Protein AF-A0AAU6GS70-F1 (afdb_monomer_lite)

Sequence (214 aa):
MDRLGRNVVDCLNTGYKMRDEKKMLVTYGHDGPWELDDPADENRFTMEAWGAQMELRAIQRRNRDATIKIRAAGRPKGKPWYGFQYVRKVMGGKVDHVELYPHASEVLRDVARRILADPENVTTSSEAARLNRAGEASPADHLAMMYGKSAGGRPWAPQSLRNILISEATLGYLMHQHKPVLGEDGNPVRLSEGLWVPVPGPTTRPQSAGAGPG

Structure (mmCIF, N/CA/C/O backbone):
data_AF-A0AAU6GS70-F1
#
_entry.id   AF-A0AAU6GS70-F1
#
loop_
_atom_site.group_PDB
_atom_site.id
_atom_site.type_symbol
_atom_site.label_atom_id
_atom_site.label_alt_id
_atom_site.label_comp_id
_atom_site.label_asym_id
_atom_site.label_entity_id
_atom_site.label_seq_id
_atom_site.pdbx_PDB_ins_code
_atom_site.Cartn_x
_atom_site.Cartn_y
_atom_site.Cartn_z
_atom_site.occupancy
_atom_site.B_iso_or_equiv
_atom_site.auth_seq_id
_atom_site.auth_comp_id
_atom_site.auth_asym_id
_atom_site.auth_atom_id
_atom_site.pdbx_PDB_model_num
ATOM 1 N N . MET A 1 1 ? 23.423 -2.338 -21.406 1.00 72.62 1 MET A N 1
ATOM 2 C CA . MET A 1 1 ? 23.385 -0.984 -20.816 1.00 72.62 1 MET A CA 1
ATOM 3 C C . MET A 1 1 ? 22.521 -0.876 -19.560 1.00 72.62 1 MET A C 1
ATOM 5 O O . MET A 1 1 ? 23.004 -0.356 -18.566 1.00 72.62 1 MET A O 1
ATOM 9 N N . ASP A 1 2 ? 21.316 -1.449 -19.524 1.00 68.06 2 ASP A N 1
ATOM 10 C CA . ASP A 1 2 ? 20.343 -1.328 -18.408 1.00 68.06 2 ASP A CA 1
ATOM 11 C C . ASP A 1 2 ? 20.821 -1.741 -17.004 1.00 68.06 2 ASP A C 1
ATOM 13 O O . ASP A 1 2 ? 20.174 -1.435 -16.005 1.00 68.06 2 ASP A O 1
ATOM 17 N N . ARG A 1 3 ? 21.936 -2.472 -16.909 1.00 77.62 3 ARG A N 1
ATOM 18 C CA . ARG A 1 3 ? 22.522 -2.933 -15.640 1.00 77.62 3 ARG A CA 1
ATOM 19 C C . ARG A 1 3 ? 23.636 -2.025 -15.111 1.00 77.62 3 ARG A C 1
ATOM 21 O O . ARG A 1 3 ? 24.121 -2.274 -14.013 1.00 77.62 3 ARG A O 1
ATOM 28 N N . LEU A 1 4 ? 24.058 -1.021 -15.884 1.00 79.38 4 LEU A N 1
ATOM 29 C CA . LEU A 1 4 ? 25.217 -0.182 -15.573 1.00 79.38 4 LEU A CA 1
ATOM 30 C C . LEU A 1 4 ? 24.880 0.983 -14.630 1.00 79.38 4 LEU A C 1
ATOM 32 O O . LEU A 1 4 ? 25.711 1.381 -13.822 1.00 79.38 4 LEU A O 1
ATOM 36 N N . GLY A 1 5 ? 23.656 1.507 -14.695 1.00 74.31 5 GLY A N 1
ATOM 37 C CA . GLY A 1 5 ? 23.223 2.656 -13.903 1.00 74.31 5 GLY A CA 1
ATOM 38 C C . GLY A 1 5 ? 21.702 2.788 -13.869 1.00 74.31 5 GLY A C 1
ATOM 39 O O . GLY A 1 5 ? 20.991 2.149 -14.642 1.00 74.31 5 GLY A O 1
ATOM 40 N N . ARG A 1 6 ? 21.177 3.600 -12.941 1.00 74.75 6 ARG A N 1
ATOM 41 C CA . ARG A 1 6 ? 19.720 3.787 -12.766 1.00 74.75 6 ARG A CA 1
ATOM 42 C C . ARG A 1 6 ? 19.143 4.853 -13.700 1.00 74.75 6 ARG A C 1
ATOM 44 O O . ARG A 1 6 ? 17.925 4.959 -13.834 1.00 74.75 6 ARG A O 1
ATOM 51 N N . ASN A 1 7 ? 20.006 5.667 -14.298 1.00 80.50 7 ASN A N 1
ATOM 52 C CA . ASN A 1 7 ? 19.684 6.724 -15.248 1.00 80.50 7 ASN A CA 1
ATOM 53 C C . ASN A 1 7 ? 20.908 6.986 -16.155 1.00 80.50 7 ASN A C 1
ATOM 55 O O . ASN A 1 7 ? 21.990 6.459 -15.899 1.00 80.50 7 ASN A O 1
ATOM 59 N N . VAL A 1 8 ? 20.743 7.802 -17.201 1.00 84.81 8 VAL A N 1
ATOM 60 C CA . VAL A 1 8 ? 21.817 8.139 -18.157 1.00 84.81 8 VAL A CA 1
ATOM 61 C C . VAL A 1 8 ? 23.038 8.732 -17.465 1.00 84.81 8 VAL A C 1
ATOM 63 O O . VAL A 1 8 ? 24.152 8.343 -17.784 1.00 84.81 8 VAL A O 1
ATOM 66 N N . VAL A 1 9 ? 22.838 9.634 -16.504 1.00 84.12 9 VAL A N 1
ATOM 67 C CA . VAL A 1 9 ? 23.935 10.285 -15.776 1.00 84.12 9 VAL A CA 1
ATOM 68 C C . VAL A 1 9 ? 24.739 9.251 -14.986 1.00 84.12 9 VAL A C 1
ATOM 70 O O . VAL A 1 9 ? 25.961 9.261 -15.047 1.00 84.12 9 VAL A O 1
ATOM 73 N N . ASP A 1 10 ? 24.077 8.306 -14.319 1.00 85.81 10 ASP A N 1
ATOM 74 C CA . ASP A 1 10 ? 24.743 7.216 -13.597 1.00 85.81 10 ASP A CA 1
ATOM 75 C C . ASP A 1 10 ? 25.528 6.301 -14.551 1.00 85.81 10 ASP A C 1
ATOM 77 O O . ASP A 1 10 ? 26.651 5.906 -14.234 1.00 85.81 10 ASP A O 1
ATOM 81 N N . CYS A 1 11 ? 24.960 5.972 -15.718 1.00 86.81 11 CYS A N 1
ATOM 82 C CA . CYS A 1 11 ? 25.639 5.171 -16.740 1.00 86.81 11 CYS A CA 1
ATOM 83 C C . CYS A 1 11 ? 26.881 5.890 -17.283 1.00 86.81 11 CYS A C 1
ATOM 85 O O . CYS A 1 11 ? 27.946 5.280 -17.345 1.00 86.81 11 CYS A O 1
ATOM 87 N N . LEU A 1 12 ? 26.763 7.179 -17.618 1.00 88.69 12 LEU A N 1
ATOM 88 C CA . LEU A 1 12 ? 27.869 8.001 -18.116 1.00 88.69 12 LEU A CA 1
ATOM 89 C C . LEU A 1 12 ? 28.963 8.173 -17.064 1.00 88.69 12 LEU A C 1
ATOM 91 O O . LEU A 1 12 ? 30.126 7.900 -17.340 1.00 88.69 12 LEU A O 1
ATOM 95 N N . ASN A 1 13 ? 28.593 8.520 -15.831 1.00 89.69 13 ASN A N 1
ATOM 96 C CA . ASN A 1 13 ? 29.538 8.642 -14.723 1.00 89.69 13 ASN A CA 1
ATOM 97 C C . ASN A 1 13 ? 30.276 7.327 -14.462 1.00 89.69 13 ASN A C 1
ATOM 99 O O . ASN A 1 13 ? 31.468 7.336 -14.171 1.00 89.69 13 ASN A O 1
ATOM 103 N N . THR A 1 14 ? 29.582 6.192 -14.576 1.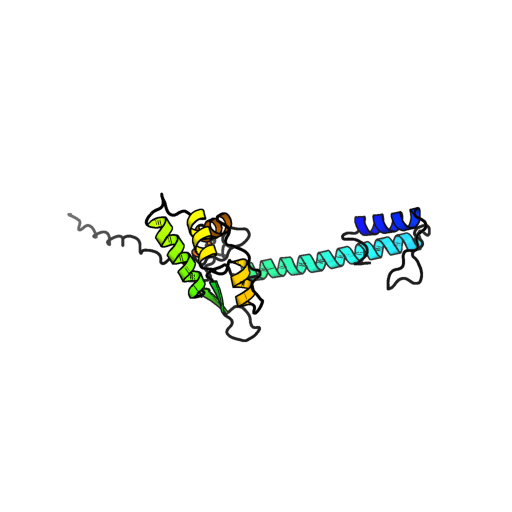00 88.81 14 THR A N 1
ATOM 104 C CA . THR A 1 14 ? 30.212 4.876 -14.441 1.00 88.81 14 THR A CA 1
ATOM 105 C C . THR A 1 14 ? 31.162 4.603 -15.605 1.00 88.81 14 THR A C 1
ATOM 107 O O . THR A 1 14 ? 32.273 4.145 -15.361 1.00 88.81 14 THR A O 1
ATOM 110 N N . GLY A 1 15 ? 30.770 4.923 -16.843 1.00 89.31 15 GLY A N 1
ATOM 111 C CA . GLY A 1 15 ? 31.627 4.805 -18.025 1.00 89.31 15 GLY A CA 1
ATOM 112 C C . GLY A 1 15 ? 32.922 5.605 -17.887 1.00 89.31 15 GLY A C 1
ATOM 113 O O . GLY A 1 15 ? 34.007 5.026 -17.916 1.00 89.31 15 GLY A O 1
ATOM 114 N N . TYR A 1 16 ? 32.815 6.911 -17.632 1.00 91.44 16 TYR A N 1
ATOM 115 C CA . TYR A 1 16 ? 33.982 7.781 -17.463 1.00 91.44 16 TYR A CA 1
ATOM 116 C C . TYR A 1 16 ? 34.850 7.374 -16.275 1.00 91.44 16 TYR A C 1
ATOM 118 O O . TYR A 1 16 ? 36.070 7.362 -16.386 1.00 91.44 16 TYR A O 1
ATOM 126 N N . LYS A 1 17 ? 34.247 6.941 -15.164 1.00 91.50 17 LYS A N 1
ATOM 127 C CA . LYS A 1 17 ? 35.009 6.423 -14.025 1.00 91.50 17 LYS A CA 1
ATOM 128 C C . LYS A 1 17 ? 35.820 5.176 -14.386 1.00 91.50 17 LYS A C 1
ATOM 130 O O . LYS A 1 17 ? 36.960 5.056 -13.949 1.00 91.50 17 LYS A O 1
ATOM 135 N N . MET A 1 18 ? 35.260 4.246 -15.163 1.00 90.25 18 MET A N 1
ATOM 136 C CA . MET A 1 18 ? 35.997 3.052 -15.600 1.00 90.25 18 MET A CA 1
ATOM 137 C C . MET A 1 18 ? 37.154 3.423 -16.529 1.00 90.25 18 MET A C 1
ATOM 139 O O . MET A 1 18 ? 38.251 2.901 -16.341 1.00 90.25 18 MET A O 1
ATOM 143 N N . ARG A 1 19 ? 36.945 4.376 -17.447 1.00 90.06 19 ARG A N 1
ATOM 144 C CA . ARG A 1 19 ? 38.011 4.945 -18.284 1.00 90.06 19 ARG A CA 1
ATOM 145 C C . ARG A 1 19 ? 39.130 5.550 -17.431 1.00 90.06 19 ARG A C 1
ATOM 147 O O . ARG A 1 19 ? 40.286 5.162 -17.576 1.00 90.06 19 ARG A O 1
ATOM 154 N N . ASP A 1 20 ? 38.786 6.444 -16.506 1.00 92.38 20 ASP A N 1
ATOM 155 C CA . ASP A 1 20 ? 39.755 7.166 -15.672 1.00 92.38 20 ASP A CA 1
ATOM 156 C C . ASP A 1 20 ? 40.551 6.213 -14.758 1.00 92.38 20 ASP A C 1
ATOM 158 O O . ASP A 1 20 ? 41.747 6.396 -14.532 1.00 92.38 20 ASP A O 1
ATOM 162 N N . GLU A 1 21 ? 39.910 5.143 -14.275 1.00 94.06 21 GLU A N 1
ATOM 163 C CA . GLU A 1 21 ? 40.546 4.079 -13.488 1.00 94.06 21 GLU A CA 1
ATOM 164 C C . GLU A 1 21 ? 41.289 3.035 -14.346 1.00 94.06 21 GLU A C 1
ATOM 166 O O . GLU A 1 21 ? 41.822 2.067 -13.797 1.00 94.06 21 GLU A O 1
ATOM 171 N N . LYS A 1 22 ? 41.342 3.212 -15.675 1.00 89.00 22 LYS A N 1
ATOM 172 C CA . LYS A 1 22 ? 41.949 2.280 -16.644 1.00 89.00 22 LYS A CA 1
ATOM 173 C C . LYS A 1 22 ? 41.380 0.860 -16.552 1.00 89.00 22 LYS A C 1
ATOM 175 O O . LYS A 1 22 ? 42.096 -0.133 -16.689 1.00 89.00 22 LYS A O 1
ATOM 180 N N . LYS A 1 23 ? 40.079 0.759 -16.286 1.00 89.50 23 LYS A N 1
ATOM 181 C CA . LYS A 1 23 ? 39.328 -0.495 -16.221 1.00 89.50 23 LYS A CA 1
ATOM 182 C C . LYS A 1 23 ? 38.576 -0.723 -17.523 1.00 89.50 23 LYS A C 1
ATOM 184 O O . LYS A 1 23 ? 37.966 0.187 -18.072 1.00 89.50 23 LYS A O 1
ATOM 189 N N . MET A 1 24 ? 38.564 -1.974 -17.974 1.00 88.56 24 MET A N 1
ATOM 190 C CA . MET A 1 24 ? 37.788 -2.375 -19.144 1.00 88.56 24 MET A CA 1
ATOM 191 C C . MET A 1 24 ? 36.303 -2.463 -18.791 1.00 88.56 24 MET A C 1
ATOM 193 O O . MET A 1 24 ? 35.916 -3.203 -17.883 1.00 88.56 24 MET A O 1
ATOM 197 N N . LEU A 1 25 ? 35.470 -1.744 -19.540 1.00 89.00 25 LEU A N 1
ATOM 198 C CA . LEU A 1 25 ? 34.019 -1.864 -19.482 1.00 89.00 25 LEU A CA 1
ATOM 199 C C . LEU A 1 25 ? 33.548 -2.687 -20.679 1.00 89.00 25 LEU A C 1
ATOM 201 O O . LEU A 1 25 ? 33.779 -2.304 -21.816 1.00 89.00 25 LEU A O 1
ATOM 205 N N . VAL A 1 26 ? 32.863 -3.801 -20.434 1.00 88.19 26 VAL A N 1
ATOM 206 C CA . VAL A 1 26 ? 32.302 -4.651 -21.493 1.00 88.19 26 VAL A CA 1
ATOM 207 C C . VAL A 1 26 ? 30.805 -4.782 -21.263 1.00 88.19 26 VAL A C 1
ATOM 209 O O . VAL A 1 26 ? 30.363 -5.074 -20.149 1.00 88.19 26 VAL A O 1
ATOM 212 N N . THR A 1 27 ? 30.008 -4.590 -22.313 1.00 85.50 27 THR A N 1
ATOM 213 C CA . THR A 1 27 ? 28.563 -4.831 -22.260 1.00 85.50 27 THR A CA 1
ATOM 214 C C . THR A 1 27 ? 28.125 -5.771 -23.369 1.00 85.50 27 THR A C 1
ATOM 216 O O . THR A 1 27 ? 28.628 -5.707 -24.483 1.00 85.50 27 THR A O 1
ATOM 219 N N . TYR A 1 28 ? 27.131 -6.610 -23.082 1.00 81.00 28 TYR A N 1
ATOM 220 C CA . TYR A 1 28 ? 26.492 -7.448 -24.096 1.00 81.00 28 TYR A CA 1
ATOM 221 C C . TYR A 1 28 ? 25.913 -6.588 -25.234 1.00 81.00 28 TYR A C 1
ATOM 223 O O . TYR A 1 28 ? 25.158 -5.658 -24.950 1.00 81.00 28 TYR A O 1
ATOM 231 N N . GLY A 1 29 ? 26.249 -6.914 -26.488 1.00 77.31 29 GLY A N 1
ATOM 232 C CA . GLY A 1 29 ? 25.835 -6.167 -27.687 1.00 77.31 29 GLY A CA 1
ATOM 233 C C . GLY A 1 29 ? 26.856 -5.141 -28.199 1.00 77.31 29 GLY A C 1
ATOM 234 O O . GLY A 1 29 ? 26.627 -4.536 -29.245 1.00 77.31 29 GLY A O 1
ATOM 235 N N . HIS A 1 30 ? 27.977 -4.972 -27.494 1.00 85.50 30 HIS A N 1
ATOM 236 C CA . HIS A 1 30 ? 29.137 -4.209 -27.947 1.00 85.50 30 HIS A CA 1
ATOM 237 C C . HIS A 1 30 ? 30.277 -5.169 -28.318 1.00 85.50 30 HIS A C 1
ATOM 239 O O . HIS A 1 30 ? 30.539 -6.116 -27.570 1.00 85.50 30 HIS A O 1
ATOM 245 N N . ASP A 1 31 ? 30.938 -4.944 -29.454 1.00 83.19 31 ASP A N 1
ATOM 246 C CA . ASP A 1 31 ? 32.070 -5.766 -29.882 1.00 83.19 31 ASP A CA 1
ATOM 247 C C . ASP A 1 31 ? 33.337 -5.276 -29.176 1.00 83.19 31 ASP A C 1
ATOM 249 O O . ASP A 1 31 ? 33.908 -4.251 -29.531 1.00 83.19 31 ASP A O 1
ATOM 253 N N . GLY A 1 32 ? 33.765 -6.017 -28.153 1.00 86.38 32 GLY A N 1
ATOM 254 C CA . GLY A 1 32 ? 34.938 -5.667 -27.350 1.00 86.38 32 GLY A CA 1
ATOM 255 C C . GLY A 1 32 ? 34.647 -4.684 -26.204 1.00 86.38 32 GLY A C 1
ATOM 256 O O . GLY A 1 32 ? 33.482 -4.397 -25.897 1.00 86.38 32 GLY A O 1
ATOM 257 N N . PRO A 1 33 ? 35.697 -4.233 -25.492 1.00 88.12 33 PRO A N 1
ATOM 258 C CA . PRO A 1 33 ? 35.564 -3.225 -24.448 1.00 88.12 33 PRO A CA 1
ATOM 259 C C . PRO A 1 33 ? 35.194 -1.864 -25.043 1.00 88.12 33 PRO A C 1
ATOM 261 O O . PRO A 1 33 ? 35.568 -1.557 -26.166 1.00 88.12 33 PRO A O 1
ATOM 264 N N . TRP A 1 34 ? 34.477 -1.059 -24.266 1.00 90.06 34 TRP A N 1
ATOM 265 C CA . TRP A 1 34 ? 34.199 0.333 -24.604 1.00 90.06 34 TRP A CA 1
ATOM 266 C C . TRP A 1 34 ? 35.472 1.184 -24.487 1.00 90.06 34 TRP A C 1
ATOM 268 O O . TRP A 1 34 ? 36.100 1.206 -23.423 1.00 90.06 34 TRP A O 1
ATOM 278 N N . GLU A 1 35 ? 35.808 1.922 -25.541 1.00 89.88 35 GLU A N 1
ATOM 279 C CA . GLU A 1 35 ? 36.913 2.878 -25.635 1.00 89.88 35 GLU A CA 1
ATOM 280 C C . GLU A 1 35 ? 36.378 4.316 -25.641 1.00 89.88 35 GLU A C 1
ATOM 282 O O . GLU A 1 35 ? 36.266 4.969 -26.669 1.00 89.88 35 GLU A O 1
ATOM 287 N N . LEU A 1 36 ? 36.073 4.860 -24.461 1.00 88.94 36 LEU A N 1
ATOM 288 C CA . LEU A 1 36 ? 35.482 6.204 -24.326 1.00 88.94 36 LEU A CA 1
ATOM 289 C C . LEU A 1 36 ? 36.445 7.373 -24.628 1.00 88.94 36 LEU A C 1
ATOM 291 O O . LEU A 1 36 ? 36.081 8.527 -24.409 1.00 88.94 36 LEU A O 1
ATOM 295 N N . ASP A 1 37 ? 37.673 7.084 -25.062 1.00 87.56 37 ASP A N 1
ATOM 296 C CA . ASP A 1 37 ? 38.597 8.068 -25.638 1.00 87.56 37 ASP A CA 1
ATOM 297 C C . ASP A 1 37 ? 38.413 8.193 -27.164 1.00 87.56 37 ASP A C 1
ATOM 299 O O . ASP A 1 37 ? 38.817 9.200 -27.749 1.00 87.56 37 ASP A O 1
ATOM 303 N N . ASP A 1 38 ? 37.787 7.198 -27.806 1.00 90.62 38 ASP A N 1
ATOM 304 C CA . ASP A 1 38 ? 37.340 7.276 -29.192 1.00 90.62 38 ASP A CA 1
ATOM 305 C C . ASP A 1 38 ? 35.976 7.989 -29.259 1.00 90.62 38 ASP A C 1
ATOM 307 O O . ASP A 1 38 ? 34.987 7.505 -28.695 1.00 90.62 38 ASP A O 1
ATOM 311 N N . PRO A 1 39 ? 35.865 9.122 -29.978 1.00 87.94 39 PRO A N 1
ATOM 312 C CA . PRO A 1 39 ? 34.608 9.851 -30.086 1.00 87.94 39 PRO A CA 1
ATOM 313 C C . PRO A 1 39 ? 33.465 9.028 -30.691 1.00 87.94 39 PRO A C 1
ATOM 315 O O . PRO A 1 39 ? 32.300 9.287 -30.385 1.00 87.94 39 PRO A O 1
ATOM 318 N N . ALA A 1 40 ? 33.745 8.067 -31.579 1.00 88.25 40 ALA A N 1
ATOM 319 C CA . ALA A 1 40 ? 32.690 7.224 -32.140 1.00 88.25 40 ALA A CA 1
ATOM 320 C C . ALA A 1 40 ? 32.108 6.291 -31.070 1.00 88.25 40 ALA A C 1
ATOM 322 O O . ALA A 1 40 ? 30.880 6.211 -30.931 1.00 88.25 40 ALA A O 1
ATOM 323 N N . ASP A 1 41 ? 32.968 5.657 -30.278 1.00 89.12 41 ASP A N 1
ATOM 324 C CA . ASP A 1 41 ? 32.534 4.742 -29.232 1.00 89.12 41 ASP A CA 1
ATOM 325 C C . ASP A 1 41 ? 31.898 5.456 -28.025 1.00 89.12 41 ASP A C 1
ATOM 327 O O . ASP A 1 41 ? 30.866 5.024 -27.505 1.00 89.12 41 ASP A O 1
ATOM 331 N N . GLU A 1 42 ? 32.401 6.638 -27.653 1.00 90.25 42 GLU A N 1
ATOM 332 C CA . GLU A 1 42 ? 31.780 7.507 -26.643 1.00 90.25 42 GLU A CA 1
ATOM 333 C C . GLU A 1 42 ? 30.356 7.944 -27.045 1.00 90.25 42 GLU A C 1
ATOM 335 O O . GLU A 1 42 ? 29.410 7.899 -26.241 1.00 90.25 42 GLU A O 1
ATOM 340 N N . ASN A 1 43 ? 30.169 8.335 -28.310 1.00 89.94 43 ASN A N 1
ATOM 341 C CA . ASN A 1 43 ? 28.859 8.719 -28.836 1.00 89.94 43 ASN A CA 1
ATOM 342 C C . ASN A 1 43 ? 27.888 7.535 -28.844 1.00 89.94 43 ASN A C 1
ATOM 344 O O . ASN A 1 43 ? 26.722 7.680 -28.456 1.00 89.94 43 ASN A O 1
ATOM 348 N N . ARG A 1 44 ? 28.363 6.349 -29.243 1.00 89.38 44 ARG A N 1
ATOM 349 C CA . ARG A 1 44 ? 27.567 5.120 -29.220 1.00 89.38 44 ARG A CA 1
ATOM 350 C C . ARG A 1 44 ? 27.158 4.757 -27.793 1.00 89.38 44 ARG A C 1
ATOM 352 O O . ARG A 1 44 ? 25.973 4.521 -27.549 1.00 89.38 44 ARG A O 1
ATOM 359 N N . PHE A 1 45 ? 28.091 4.797 -26.845 1.00 89.69 45 PHE A N 1
ATOM 360 C CA . PHE A 1 45 ? 27.833 4.542 -25.428 1.00 89.69 45 PHE A CA 1
ATOM 361 C C . PHE A 1 45 ? 26.750 5.477 -24.873 1.00 89.69 45 PHE A C 1
ATOM 363 O O . PHE A 1 45 ? 25.787 5.042 -24.232 1.00 89.69 45 PHE A O 1
ATOM 370 N N . THR A 1 46 ? 26.857 6.768 -25.189 1.00 89.06 46 THR A N 1
ATOM 371 C CA . THR A 1 46 ? 25.878 7.787 -24.793 1.00 89.06 46 THR A CA 1
ATOM 372 C C . THR A 1 46 ? 24.498 7.516 -25.393 1.00 89.06 46 THR A C 1
ATOM 374 O O . THR A 1 46 ? 23.486 7.588 -24.687 1.00 89.06 46 THR A O 1
ATOM 377 N N . MET A 1 47 ? 24.438 7.160 -26.679 1.00 88.69 47 MET A N 1
ATOM 378 C CA . MET A 1 47 ? 23.185 6.862 -27.370 1.00 88.69 47 MET A CA 1
ATOM 379 C C . MET A 1 47 ? 22.501 5.614 -26.803 1.00 88.69 47 MET A C 1
ATOM 381 O O . MET A 1 47 ? 21.291 5.638 -26.570 1.00 88.69 47 MET A O 1
ATOM 385 N N . GLU A 1 48 ? 23.250 4.546 -26.523 1.00 88.19 48 GLU A N 1
ATOM 386 C CA . GLU A 1 48 ? 22.692 3.326 -25.935 1.00 88.19 48 GLU A CA 1
ATOM 387 C C . GLU A 1 48 ? 22.203 3.556 -24.494 1.00 88.19 48 GLU A C 1
ATOM 389 O O . GLU A 1 48 ? 21.122 3.089 -24.121 1.00 88.19 48 GLU A O 1
ATOM 394 N N . ALA A 1 49 ? 22.937 4.334 -23.688 1.00 88.06 49 ALA A N 1
ATOM 395 C CA . ALA A 1 49 ? 22.497 4.723 -22.347 1.00 88.06 49 ALA A CA 1
ATOM 396 C C . ALA A 1 49 ? 21.206 5.559 -22.397 1.00 88.06 49 ALA A C 1
ATOM 398 O O . ALA A 1 49 ? 20.287 5.364 -21.592 1.00 88.06 49 ALA A O 1
ATOM 399 N N . TRP A 1 50 ? 21.107 6.479 -23.360 1.00 87.25 50 TRP A N 1
ATOM 400 C CA . TRP A 1 50 ? 19.908 7.284 -23.570 1.00 87.25 50 TRP A CA 1
ATOM 401 C C . TRP A 1 50 ? 18.718 6.451 -24.055 1.00 87.25 50 TRP A C 1
ATOM 403 O O . TRP A 1 50 ? 17.612 6.613 -23.528 1.00 87.25 50 TRP A O 1
ATOM 413 N N . GLY A 1 51 ? 18.947 5.521 -24.985 1.00 86.75 51 GLY A N 1
ATOM 414 C CA . GLY A 1 51 ? 17.947 4.575 -25.480 1.00 86.75 51 GLY A CA 1
ATOM 415 C C . GLY A 1 51 ? 17.324 3.749 -24.354 1.00 86.75 51 GLY A C 1
ATOM 416 O O . GLY A 1 51 ? 16.102 3.759 -24.192 1.00 86.75 51 GLY A O 1
ATOM 417 N N . ALA A 1 52 ? 18.158 3.150 -23.502 1.00 84.06 52 ALA A N 1
ATOM 418 C CA . ALA A 1 52 ? 17.729 2.411 -22.312 1.00 84.06 52 ALA A CA 1
ATOM 419 C C . ALA A 1 52 ? 16.826 3.246 -21.382 1.00 84.06 52 ALA A C 1
ATOM 421 O O . ALA A 1 52 ? 15.763 2.808 -20.930 1.00 84.06 52 ALA A O 1
ATOM 422 N N . GLN A 1 53 ? 17.205 4.502 -21.117 1.00 85.50 53 GLN A N 1
ATOM 423 C CA . GLN A 1 53 ? 16.398 5.398 -20.286 1.00 85.50 53 GLN A CA 1
ATOM 424 C C . GLN A 1 53 ? 15.069 5.774 -20.951 1.00 85.50 53 GLN A C 1
ATOM 426 O O . GLN A 1 53 ? 14.046 5.893 -20.268 1.00 85.50 53 GLN A O 1
ATOM 431 N N . MET A 1 54 ? 15.069 6.001 -22.264 1.00 88.00 54 MET A N 1
ATOM 432 C CA . MET A 1 54 ? 13.855 6.306 -23.017 1.00 88.00 54 MET A CA 1
ATOM 433 C C . MET A 1 54 ? 12.879 5.129 -23.001 1.00 88.00 54 MET A C 1
ATOM 435 O O . MET A 1 54 ? 11.683 5.340 -22.779 1.00 88.00 54 MET A O 1
ATOM 439 N N . GLU A 1 55 ? 13.376 3.901 -23.134 1.00 84.81 55 GLU A N 1
ATOM 440 C CA . GLU A 1 55 ? 12.568 2.690 -23.020 1.00 84.81 55 GLU A CA 1
ATOM 441 C C . GLU A 1 55 ? 11.963 2.539 -21.619 1.00 84.81 55 GLU A C 1
ATOM 443 O O . GLU A 1 55 ? 10.742 2.395 -21.479 1.00 84.81 55 GLU A O 1
ATOM 448 N N . LEU A 1 56 ? 12.774 2.684 -20.565 1.00 83.31 56 LEU A N 1
ATOM 449 C CA . LEU A 1 56 ? 12.288 2.645 -19.184 1.00 83.31 56 LEU A CA 1
ATOM 450 C C . LEU A 1 56 ? 11.191 3.693 -18.943 1.00 83.31 56 LEU A C 1
ATOM 452 O O . LEU A 1 56 ? 10.145 3.388 -18.363 1.00 83.31 56 LEU A O 1
ATOM 456 N N . ARG A 1 57 ? 11.392 4.926 -19.425 1.00 83.88 57 ARG A N 1
ATOM 457 C CA . ARG A 1 57 ? 10.393 6.004 -19.337 1.00 83.88 57 ARG A CA 1
ATOM 458 C C . ARG A 1 57 ? 9.119 5.665 -20.106 1.00 83.88 57 ARG A C 1
ATOM 460 O O . ARG A 1 57 ? 8.027 5.965 -19.620 1.00 83.88 57 ARG A O 1
ATOM 467 N N . ALA A 1 58 ? 9.225 5.039 -21.276 1.00 84.69 58 ALA A N 1
ATOM 468 C CA . ALA A 1 58 ? 8.071 4.605 -22.055 1.00 84.69 58 ALA A CA 1
ATOM 469 C C . ALA A 1 58 ? 7.266 3.521 -21.316 1.00 84.69 58 ALA A C 1
ATOM 471 O O . ALA A 1 58 ? 6.039 3.617 -21.238 1.00 84.69 58 ALA A O 1
ATOM 472 N N . ILE A 1 59 ? 7.934 2.540 -20.701 1.00 80.25 59 ILE A N 1
ATOM 473 C CA . ILE A 1 59 ? 7.293 1.504 -19.876 1.00 80.25 59 ILE A CA 1
ATOM 474 C C . ILE A 1 59 ? 6.613 2.127 -18.652 1.00 80.25 59 ILE A C 1
ATOM 476 O O . ILE A 1 59 ? 5.443 1.849 -18.377 1.00 80.25 59 ILE A O 1
ATOM 480 N N . GLN A 1 60 ? 7.309 3.010 -17.932 1.00 83.50 60 GLN A N 1
ATOM 481 C CA . GLN A 1 60 ? 6.748 3.722 -16.781 1.00 83.50 60 GLN A CA 1
ATOM 482 C C . GLN A 1 60 ? 5.514 4.540 -17.171 1.00 83.50 60 GLN A C 1
ATOM 484 O O . GLN A 1 60 ? 4.500 4.490 -16.470 1.00 83.50 60 GLN A O 1
ATOM 489 N N . ARG A 1 61 ? 5.566 5.239 -18.312 1.00 86.19 61 ARG A N 1
ATOM 490 C CA . ARG A 1 61 ? 4.428 5.986 -18.858 1.00 86.19 61 ARG A CA 1
ATOM 491 C C . ARG A 1 61 ? 3.254 5.057 -19.152 1.00 86.19 61 ARG A C 1
ATOM 493 O O . ARG A 1 61 ? 2.178 5.280 -18.612 1.00 86.19 61 ARG A O 1
ATOM 500 N N . ARG A 1 62 ? 3.468 3.959 -19.885 1.00 78.62 62 ARG A N 1
ATOM 501 C CA . ARG A 1 62 ? 2.419 2.959 -20.171 1.00 78.62 62 ARG A CA 1
ATOM 502 C C . ARG A 1 62 ? 1.783 2.406 -18.893 1.00 78.62 62 ARG A C 1
ATOM 504 O O . ARG A 1 62 ? 0.561 2.317 -18.800 1.00 78.62 62 ARG A O 1
ATOM 511 N N . ASN A 1 63 ? 2.589 2.084 -17.882 1.00 80.75 63 ASN A N 1
ATOM 512 C CA . ASN A 1 63 ? 2.098 1.595 -16.592 1.00 80.75 63 ASN A CA 1
ATOM 513 C C . ASN A 1 63 ? 1.272 2.648 -15.844 1.00 80.75 63 ASN A C 1
ATOM 515 O O . ASN A 1 63 ? 0.241 2.322 -15.237 1.00 80.75 63 ASN A O 1
ATOM 519 N N . ARG A 1 64 ? 1.705 3.912 -15.885 1.00 81.62 64 ARG A N 1
ATOM 520 C CA . ARG A 1 64 ? 0.974 5.044 -15.311 1.00 81.62 64 ARG A CA 1
ATOM 521 C C . ARG A 1 64 ? -0.352 5.254 -16.035 1.00 81.62 64 ARG A C 1
ATOM 523 O O . ARG A 1 64 ? -1.384 5.286 -15.374 1.00 81.62 64 ARG A O 1
ATOM 530 N N . ASP A 1 65 ? -0.346 5.279 -17.360 1.00 82.44 65 ASP A N 1
ATOM 531 C CA . ASP A 1 65 ? -1.541 5.480 -18.182 1.00 82.44 65 ASP A CA 1
ATOM 532 C C . ASP A 1 65 ? -2.549 4.344 -17.985 1.00 82.44 65 ASP A C 1
ATOM 534 O O . ASP A 1 65 ? -3.739 4.587 -17.794 1.00 82.44 65 ASP A O 1
ATOM 538 N N . ALA A 1 66 ? -2.081 3.095 -17.920 1.00 79.94 66 ALA A N 1
ATOM 539 C CA . ALA A 1 66 ? -2.928 1.955 -17.579 1.00 79.94 66 ALA A CA 1
ATOM 540 C C . ALA A 1 66 ? -3.532 2.086 -16.169 1.00 79.94 66 ALA A C 1
ATOM 542 O O . ALA A 1 66 ? -4.686 1.727 -15.949 1.00 79.94 66 ALA A O 1
ATOM 543 N N . THR A 1 67 ? -2.775 2.616 -15.201 1.00 78.00 67 THR A N 1
ATOM 544 C CA . THR A 1 67 ? -3.287 2.911 -13.849 1.00 78.00 67 THR A CA 1
ATOM 545 C C . THR A 1 67 ? -4.381 3.970 -13.876 1.00 78.00 67 THR A C 1
ATOM 547 O O . THR A 1 67 ? -5.403 3.793 -13.219 1.00 78.00 67 THR A O 1
ATOM 550 N N . ILE A 1 68 ? -4.171 5.046 -14.636 1.00 79.88 68 ILE A N 1
ATOM 551 C CA . ILE A 1 68 ? -5.134 6.138 -14.787 1.00 79.88 68 ILE A CA 1
ATOM 552 C C . ILE A 1 68 ? -6.418 5.610 -15.432 1.00 79.88 68 ILE A C 1
ATOM 554 O O . ILE A 1 68 ? -7.494 5.831 -14.888 1.00 79.88 68 ILE A O 1
ATOM 558 N N . LYS A 1 69 ? -6.314 4.824 -16.512 1.00 82.00 69 LYS A N 1
ATOM 559 C CA . LYS A 1 69 ? -7.475 4.224 -17.189 1.00 82.00 69 LYS A CA 1
ATOM 560 C C . LYS A 1 69 ? -8.280 3.288 -16.285 1.00 82.00 69 LYS A C 1
ATOM 562 O O . LYS A 1 69 ? -9.501 3.372 -16.258 1.00 82.00 69 LYS A O 1
ATOM 567 N N . ILE A 1 70 ? -7.615 2.408 -15.529 1.00 79.31 70 ILE A N 1
ATOM 568 C CA . ILE A 1 70 ? -8.296 1.499 -14.586 1.00 79.31 70 ILE A CA 1
ATOM 569 C C . ILE A 1 70 ? -9.047 2.297 -13.513 1.00 79.31 70 ILE A C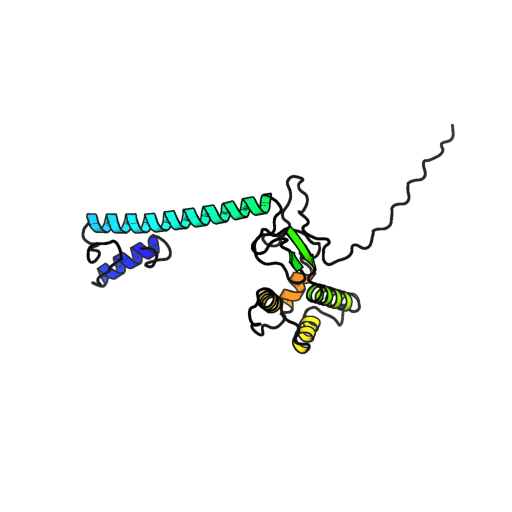 1
ATOM 571 O O . ILE A 1 70 ? -10.177 1.956 -13.177 1.00 79.31 70 ILE A O 1
ATOM 575 N N . ARG A 1 71 ? -8.437 3.378 -13.019 1.00 80.19 71 ARG A N 1
ATOM 576 C CA . ARG A 1 71 ? -9.045 4.255 -12.017 1.00 80.19 71 ARG A CA 1
ATOM 577 C C . ARG A 1 71 ? -10.237 5.035 -12.564 1.00 80.19 71 ARG A C 1
ATOM 579 O O . ARG A 1 71 ? -11.254 5.083 -11.889 1.00 80.19 71 ARG A O 1
ATOM 586 N N . ALA A 1 72 ? -10.116 5.610 -13.760 1.00 74.12 72 ALA A N 1
ATOM 587 C CA . ALA A 1 72 ? -11.215 6.308 -14.428 1.00 74.12 72 ALA A CA 1
ATOM 588 C C . ALA A 1 72 ? -12.411 5.372 -14.664 1.00 74.12 72 ALA A C 1
ATOM 590 O O . ALA A 1 72 ? -13.552 5.773 -14.509 1.00 74.12 72 ALA A O 1
ATOM 591 N N . ALA A 1 73 ? -12.150 4.088 -14.926 1.00 77.50 73 ALA A N 1
ATOM 592 C CA . ALA A 1 73 ? -13.186 3.063 -15.015 1.00 77.50 73 ALA A CA 1
ATOM 593 C C . ALA A 1 73 ? -13.773 2.630 -13.651 1.00 77.50 73 ALA A C 1
ATOM 595 O O . ALA A 1 73 ? -14.486 1.629 -13.601 1.00 77.50 73 ALA A O 1
ATOM 596 N N . GLY A 1 74 ? -13.420 3.295 -12.543 1.00 72.94 74 GLY A N 1
ATOM 597 C CA . GLY A 1 74 ? -13.899 2.973 -11.196 1.00 72.94 74 GLY A CA 1
ATOM 598 C C . GLY A 1 74 ? -13.418 1.622 -10.663 1.00 72.94 74 GLY A C 1
ATOM 599 O O . GLY A 1 74 ? -14.004 1.077 -9.732 1.00 72.94 74 GLY A O 1
ATOM 600 N N . ARG A 1 75 ? -12.366 1.039 -11.250 1.00 78.75 75 ARG A N 1
ATOM 601 C CA . ARG A 1 75 ? -11.914 -0.315 -10.907 1.00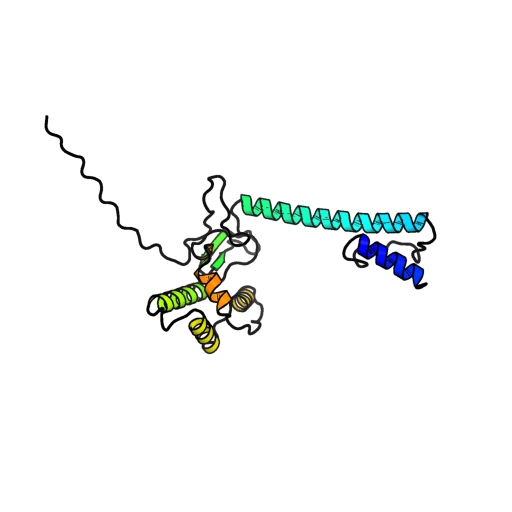 78.75 75 ARG A CA 1
ATOM 602 C C . ARG A 1 75 ? -10.778 -0.294 -9.883 1.00 78.75 75 ARG A C 1
ATOM 604 O O . ARG A 1 75 ? -9.848 0.510 -10.010 1.00 78.75 75 ARG A O 1
ATOM 611 N N . PRO A 1 76 ? -10.778 -1.223 -8.911 1.00 78.88 76 PRO A N 1
ATOM 612 C CA . PRO A 1 76 ? -9.675 -1.345 -7.972 1.00 78.88 76 PRO A CA 1
ATOM 613 C C . PRO A 1 76 ? -8.400 -1.826 -8.679 1.00 78.88 76 PRO A C 1
ATOM 615 O O . PRO A 1 76 ? -8.418 -2.747 -9.499 1.00 78.88 76 PRO A O 1
ATOM 618 N N . LYS A 1 77 ? -7.263 -1.213 -8.328 1.00 79.50 77 LYS A N 1
ATOM 619 C CA . LYS A 1 77 ? -5.921 -1.641 -8.748 1.00 79.50 77 LYS A CA 1
ATOM 620 C C . LYS A 1 77 ? -5.034 -1.827 -7.524 1.00 79.50 77 LYS A C 1
ATOM 622 O O . LYS A 1 77 ? -4.934 -0.930 -6.696 1.00 79.50 77 LYS A O 1
ATOM 627 N N . GLY A 1 78 ? -4.327 -2.952 -7.455 1.00 79.88 78 GLY A N 1
ATOM 628 C CA . GLY A 1 78 ? -3.377 -3.240 -6.381 1.00 79.88 78 GLY A CA 1
ATOM 629 C C . GLY A 1 78 ? -3.893 -4.316 -5.437 1.00 79.88 78 GLY A C 1
ATOM 630 O O . GLY A 1 78 ? -4.525 -5.267 -5.883 1.00 79.88 78 GLY A O 1
ATOM 631 N N . LYS A 1 79 ? -3.580 -4.189 -4.149 1.00 83.81 79 LYS A N 1
ATOM 632 C CA . LYS A 1 79 ? -3.983 -5.145 -3.113 1.00 83.81 79 LYS A CA 1
ATOM 633 C C . LYS A 1 79 ? -5.218 -4.622 -2.364 1.00 83.81 79 LYS A C 1
ATOM 635 O O . LYS A 1 79 ? -5.340 -3.402 -2.253 1.00 83.81 79 LYS A O 1
ATOM 640 N N . PRO A 1 80 ? -6.119 -5.498 -1.887 1.00 86.12 80 PRO A N 1
ATOM 64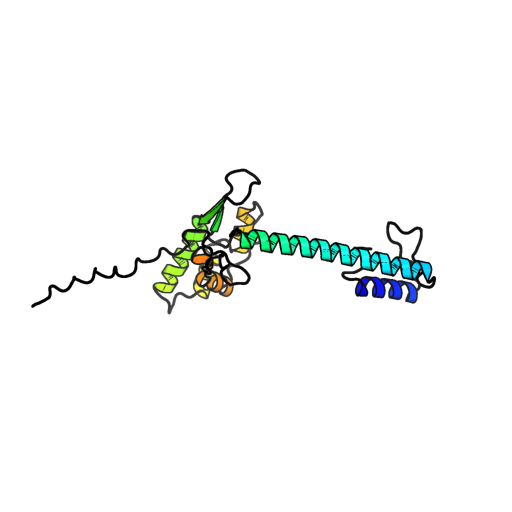1 C CA . PRO A 1 80 ? -7.239 -5.075 -1.056 1.00 86.12 80 PRO A CA 1
ATOM 642 C C . PRO A 1 80 ? -6.748 -4.514 0.284 1.00 86.12 80 PRO A C 1
ATOM 644 O O . PRO A 1 80 ? -5.660 -4.857 0.757 1.00 86.12 80 PRO A O 1
ATOM 647 N N . TRP A 1 81 ? -7.559 -3.643 0.880 1.00 86.19 81 TRP A N 1
ATOM 648 C CA . TRP A 1 81 ? -7.357 -3.153 2.242 1.00 86.19 81 TRP A CA 1
ATOM 649 C C . TRP A 1 81 ? -7.704 -4.243 3.262 1.00 86.19 81 TRP A C 1
ATOM 651 O O . TRP A 1 81 ? -8.466 -5.159 2.962 1.00 86.19 81 TRP A O 1
ATOM 661 N N . TYR A 1 82 ? -7.162 -4.138 4.477 1.00 89.12 82 TYR A N 1
ATOM 662 C CA . TYR A 1 82 ? -7.522 -5.060 5.555 1.00 89.12 82 TYR A CA 1
ATOM 663 C C . TYR A 1 82 ? -9.028 -4.997 5.844 1.00 89.12 82 TYR A C 1
ATOM 665 O O . TYR A 1 82 ? -9.596 -3.907 5.882 1.00 89.12 82 TYR A O 1
ATOM 673 N N . GLY A 1 83 ? -9.658 -6.158 6.028 1.00 88.25 83 GLY A N 1
ATOM 674 C CA . GLY A 1 83 ? -11.113 -6.276 6.162 1.00 88.25 83 GLY A CA 1
ATOM 675 C C . GLY A 1 83 ? -11.871 -6.407 4.836 1.00 88.25 83 GLY A C 1
ATOM 676 O O . GLY A 1 83 ? -13.079 -6.619 4.868 1.00 88.25 83 GLY A O 1
ATOM 677 N N . PHE A 1 84 ? -11.192 -6.340 3.685 1.00 90.38 84 PHE A N 1
ATOM 678 C CA . PHE A 1 84 ? -11.794 -6.493 2.357 1.00 90.38 84 PHE A CA 1
ATOM 679 C C . PHE A 1 84 ? -11.082 -7.563 1.524 1.00 90.38 84 PHE A C 1
ATOM 681 O O . PHE A 1 84 ? -9.895 -7.836 1.708 1.00 90.38 84 PHE A O 1
ATOM 688 N N . GLN A 1 85 ? -11.794 -8.115 0.544 1.00 90.06 85 GLN A N 1
ATOM 689 C CA . GLN A 1 85 ? -11.266 -9.060 -0.434 1.00 90.06 85 GLN A CA 1
ATOM 690 C C . GLN A 1 85 ? -11.738 -8.739 -1.853 1.00 90.06 85 GLN A C 1
ATOM 692 O O . GLN A 1 85 ? -12.788 -8.135 -2.067 1.00 90.06 85 GLN A O 1
ATOM 697 N N . TYR A 1 86 ? -10.940 -9.143 -2.841 1.00 89.69 86 TYR A N 1
ATOM 698 C CA . TYR A 1 86 ? -11.298 -9.014 -4.252 1.00 89.69 86 TYR A CA 1
ATOM 699 C C . TYR A 1 86 ? -11.862 -10.326 -4.769 1.00 89.69 86 TYR A C 1
ATOM 701 O O . TYR A 1 86 ? -11.142 -11.325 -4.835 1.00 89.69 86 TYR A O 1
ATOM 709 N N . VAL A 1 87 ? -13.118 -10.292 -5.201 1.00 87.88 87 VAL A N 1
ATOM 710 C CA . VAL A 1 87 ? -13.797 -11.449 -5.773 1.00 87.88 87 VAL A CA 1
ATOM 711 C C . VAL A 1 87 ? -13.597 -11.456 -7.282 1.00 87.88 87 VAL A C 1
ATOM 713 O O . VAL A 1 87 ? -13.708 -10.433 -7.964 1.00 87.88 87 VAL A O 1
ATOM 716 N N . ARG A 1 88 ? -13.264 -12.628 -7.822 1.00 88.38 88 ARG A N 1
ATOM 717 C CA . ARG A 1 88 ? -13.142 -12.875 -9.261 1.00 88.38 88 ARG A CA 1
ATOM 718 C C . ARG A 1 88 ? -14.061 -14.035 -9.614 1.00 88.38 88 ARG A C 1
ATOM 720 O O . ARG A 1 88 ? -13.908 -15.113 -9.055 1.00 88.38 88 ARG A O 1
ATOM 727 N N . LYS A 1 89 ? -14.971 -13.835 -10.570 1.00 86.44 89 LYS A N 1
ATOM 728 C CA . LYS A 1 89 ? -15.872 -14.901 -11.052 1.00 86.44 89 LYS A CA 1
ATOM 729 C C . LYS A 1 89 ? -15.151 -16.000 -11.832 1.00 86.44 89 LYS A C 1
ATOM 731 O O . LYS A 1 89 ? -15.646 -17.113 -11.931 1.00 86.44 89 LYS A O 1
ATOM 736 N N . VAL A 1 90 ? -13.990 -15.679 -12.401 1.00 85.62 90 VAL A N 1
ATOM 737 C CA . VAL A 1 90 ? -13.165 -16.606 -13.179 1.00 85.62 90 VAL A CA 1
ATOM 738 C C . VAL A 1 90 ? -11.738 -16.546 -12.654 1.00 85.62 90 VAL A C 1
ATOM 740 O O . VAL A 1 90 ? -11.221 -15.461 -12.367 1.00 85.62 90 VAL A O 1
ATOM 743 N N . MET A 1 91 ? -11.087 -17.704 -12.549 1.00 77.44 91 MET A N 1
ATOM 744 C CA . MET A 1 91 ? -9.681 -17.795 -12.152 1.00 77.44 91 MET A CA 1
ATOM 745 C C . MET A 1 91 ? -8.802 -16.958 -13.089 1.00 77.44 91 MET A C 1
ATOM 747 O O . MET A 1 91 ? -8.905 -17.050 -14.308 1.00 77.44 91 MET A O 1
ATOM 751 N N . GLY A 1 92 ? -7.971 -16.086 -12.512 1.00 76.12 92 GLY A N 1
ATOM 752 C CA . GLY A 1 92 ? -7.131 -15.144 -13.269 1.00 76.12 92 GLY A CA 1
ATOM 753 C C . GLY A 1 92 ? -7.884 -13.982 -13.937 1.00 76.12 92 GLY A C 1
ATOM 754 O O . GLY A 1 92 ? -7.256 -13.128 -14.560 1.00 76.12 92 GLY A O 1
ATOM 755 N N . GLY A 1 93 ? -9.210 -13.914 -13.790 1.00 79.19 93 GLY A N 1
ATOM 756 C CA . GLY A 1 93 ? -10.045 -12.865 -14.359 1.00 79.19 93 GLY A CA 1
ATOM 757 C C . GLY A 1 93 ? -9.876 -11.494 -13.697 1.00 79.19 93 GLY A C 1
ATOM 758 O O . GLY A 1 93 ? -9.157 -11.301 -12.708 1.00 79.19 93 GLY A O 1
ATOM 759 N N . LYS A 1 94 ? -10.586 -10.508 -14.250 1.00 82.25 94 LYS A N 1
ATOM 760 C CA . LYS A 1 94 ? -10.697 -9.174 -13.644 1.00 82.25 94 LYS A CA 1
ATOM 761 C C . LYS A 1 94 ? -11.412 -9.278 -12.293 1.00 82.25 94 LYS A C 1
ATOM 763 O O . LYS A 1 94 ? -12.208 -10.191 -12.081 1.00 82.25 94 LYS A O 1
ATOM 768 N N . VAL A 1 95 ? -11.114 -8.339 -11.393 1.00 84.50 95 VAL A N 1
ATOM 769 C CA . VAL A 1 95 ? -11.898 -8.170 -10.161 1.00 84.50 95 VAL A CA 1
ATOM 770 C C . VAL A 1 95 ? -13.327 -7.845 -10.578 1.00 84.50 95 VAL A C 1
ATOM 772 O O . VAL A 1 95 ? -13.533 -6.899 -11.338 1.00 84.50 95 VAL A O 1
ATOM 775 N N . ASP A 1 96 ? -14.266 -8.676 -10.140 1.00 85.25 96 ASP A N 1
ATOM 776 C CA . ASP A 1 96 ? -15.689 -8.518 -10.422 1.00 85.25 96 ASP A CA 1
ATOM 777 C C . ASP A 1 96 ? -16.287 -7.487 -9.464 1.00 85.25 96 ASP A C 1
ATOM 779 O O . ASP A 1 96 ? -16.845 -6.487 -9.903 1.00 85.25 96 ASP A O 1
ATOM 783 N N . HIS A 1 97 ? -16.068 -7.683 -8.164 1.00 86.25 97 HIS A N 1
ATOM 784 C CA . HIS A 1 97 ? -16.467 -6.755 -7.112 1.00 86.25 97 HIS A CA 1
ATOM 785 C C . HIS A 1 97 ? -15.571 -6.918 -5.871 1.00 86.25 97 HIS A C 1
ATOM 787 O O . HIS A 1 97 ? -14.695 -7.793 -5.811 1.00 86.25 97 HIS A O 1
ATOM 793 N N . VAL A 1 98 ? -15.750 -6.020 -4.903 1.00 88.94 98 VAL A N 1
ATOM 794 C CA . VAL A 1 98 ? -15.045 -6.031 -3.618 1.00 88.94 98 VAL A CA 1
ATOM 795 C C . VAL A 1 98 ? -16.042 -6.386 -2.526 1.00 88.94 98 VAL A C 1
ATOM 797 O O . VAL A 1 98 ? -17.098 -5.769 -2.436 1.00 88.94 98 VAL A O 1
ATOM 800 N N . GLU A 1 99 ? -15.684 -7.340 -1.676 1.00 90.38 99 GLU A N 1
ATOM 801 C CA . GLU A 1 99 ? -16.495 -7.750 -0.527 1.00 90.38 99 GLU A CA 1
ATOM 802 C C . GLU A 1 99 ? -15.728 -7.551 0.774 1.00 90.38 99 GLU A C 1
ATOM 804 O O . GLU A 1 99 ? -14.508 -7.349 0.781 1.00 90.38 99 GLU A O 1
ATOM 809 N N . LEU A 1 100 ? -16.447 -7.634 1.889 1.00 90.12 100 LEU A N 1
ATOM 810 C CA . LEU A 1 100 ? -15.838 -7.761 3.201 1.00 90.12 100 LEU A CA 1
ATOM 811 C C . LEU A 1 100 ? -15.213 -9.146 3.351 1.00 90.12 100 LEU A C 1
ATOM 813 O O . LEU A 1 100 ? -15.811 -10.158 2.996 1.00 90.12 100 LEU A O 1
ATOM 817 N N . TYR A 1 101 ? -14.007 -9.190 3.906 1.00 91.31 101 TYR A N 1
ATOM 818 C CA . TYR A 1 101 ? -13.423 -10.452 4.338 1.00 91.31 101 TYR A CA 1
ATOM 819 C C . TYR A 1 101 ? -14.011 -10.802 5.714 1.00 91.31 101 TYR A C 1
ATOM 821 O O . TYR A 1 101 ? -13.800 -10.009 6.638 1.00 91.31 101 TYR A O 1
ATOM 829 N N . PRO A 1 102 ? -14.696 -11.951 5.895 1.00 90.25 102 PRO A N 1
ATOM 830 C CA . PRO A 1 102 ? -15.501 -12.223 7.090 1.00 90.25 102 PRO A CA 1
ATOM 831 C C . PRO A 1 102 ? -14.772 -11.949 8.416 1.00 90.25 102 PRO A C 1
ATOM 833 O O . PRO A 1 102 ? -15.092 -10.977 9.097 1.00 90.25 102 PRO A O 1
ATOM 836 N N . HIS A 1 103 ? -13.703 -12.694 8.715 1.00 92.88 103 HIS A N 1
ATOM 837 C CA . HIS A 1 103 ? -12.960 -12.573 9.982 1.00 92.88 103 HIS A CA 1
ATOM 838 C C . HIS A 1 103 ? -12.311 -11.193 10.176 1.00 92.88 103 HIS A C 1
ATOM 840 O O . HIS A 1 103 ? -12.550 -10.508 11.164 1.00 92.88 103 HIS A O 1
ATOM 846 N N . ALA A 1 104 ? -11.521 -10.731 9.204 1.00 93.12 104 ALA A N 1
ATOM 847 C CA . ALA A 1 104 ? -10.822 -9.447 9.289 1.00 93.12 104 ALA A CA 1
ATOM 848 C C . ALA A 1 104 ? -11.781 -8.247 9.430 1.00 93.12 104 ALA A C 1
ATOM 850 O O . ALA A 1 104 ? -11.453 -7.275 10.112 1.00 93.12 104 ALA A O 1
ATOM 851 N N . SER A 1 105 ? -12.967 -8.305 8.812 1.00 93.12 105 SER A N 1
ATOM 852 C CA . SER A 1 105 ? -13.996 -7.272 8.969 1.00 93.12 105 SER A CA 1
ATOM 853 C C . SER A 1 105 ? -14.592 -7.270 10.381 1.00 93.12 105 SER A C 1
ATOM 855 O O . SER A 1 105 ? -14.790 -6.206 10.970 1.00 93.12 105 SER A O 1
ATOM 857 N N . GLU A 1 106 ? -14.807 -8.444 10.975 1.00 94.06 106 GLU A N 1
ATOM 858 C CA . GLU A 1 106 ? -15.289 -8.579 12.350 1.00 94.06 106 GLU A CA 1
ATOM 859 C C . GLU A 1 106 ? -14.267 -8.078 13.366 1.00 94.06 106 GLU A C 1
ATOM 861 O O . GLU A 1 106 ? -14.643 -7.351 14.282 1.00 94.06 106 GLU A O 1
ATOM 866 N N . VAL A 1 107 ? -12.977 -8.362 13.157 1.00 95.75 107 VAL A N 1
ATOM 867 C CA . VAL A 1 107 ? -11.890 -7.833 13.996 1.00 95.75 107 VAL A CA 1
ATOM 868 C C . VAL A 1 107 ? -11.931 -6.306 14.042 1.00 95.75 107 VAL A C 1
ATOM 870 O O . VAL A 1 107 ? -11.885 -5.717 15.122 1.00 95.75 107 VAL A O 1
ATOM 873 N N . LEU A 1 108 ? -12.065 -5.638 12.891 1.00 94.94 108 LEU A N 1
ATOM 874 C CA . LEU A 1 108 ? -12.146 -4.175 12.858 1.00 94.94 108 LEU A CA 1
ATOM 875 C C . LEU A 1 108 ? -13.419 -3.644 13.530 1.00 94.94 108 LEU A C 1
ATOM 877 O O . LEU A 1 108 ? -13.363 -2.631 14.229 1.00 94.94 108 LEU A O 1
ATOM 881 N N . ARG A 1 109 ? -14.557 -4.323 13.339 1.00 94.62 109 ARG A N 1
ATOM 882 C CA . ARG A 1 109 ? -15.829 -3.967 13.987 1.00 94.62 109 ARG A CA 1
ATOM 883 C C . ARG A 1 109 ? -15.760 -4.128 15.504 1.00 94.62 109 ARG A C 1
ATOM 885 O O . ARG A 1 109 ? -16.262 -3.263 16.215 1.00 94.62 109 ARG A O 1
ATOM 892 N N . ASP A 1 110 ? -15.132 -5.193 15.996 1.00 95.62 110 ASP A N 1
ATOM 893 C CA . ASP A 1 110 ? -14.912 -5.429 17.425 1.00 95.62 110 ASP A CA 1
ATOM 894 C C . ASP A 1 110 ? -14.029 -4.342 18.038 1.00 95.62 110 ASP A C 1
ATOM 896 O O . ASP A 1 110 ? -14.419 -3.707 19.016 1.00 95.62 110 ASP A O 1
ATOM 900 N N . VAL A 1 111 ? -12.886 -4.055 17.412 1.00 96.38 111 VAL A N 1
ATOM 901 C CA . VAL A 1 111 ? -11.985 -2.981 17.852 1.00 96.38 111 VAL A CA 1
ATOM 902 C C . VAL A 1 111 ? -12.722 -1.644 17.922 1.00 96.38 111 VAL A C 1
ATOM 904 O O . VAL A 1 111 ? -12.664 -0.964 18.946 1.00 96.38 111 VAL A O 1
ATOM 907 N N . ALA A 1 112 ? -13.435 -1.267 16.857 1.00 94.94 112 ALA A N 1
ATOM 908 C CA . ALA A 1 112 ? -14.181 -0.013 16.821 1.00 94.94 112 ALA A CA 1
ATOM 909 C C . ALA A 1 112 ? -15.250 0.037 17.919 1.00 94.94 112 ALA A C 1
ATOM 911 O O . ALA A 1 112 ? -15.344 1.032 18.634 1.00 94.94 112 ALA A O 1
ATOM 912 N N . ARG A 1 113 ? -16.009 -1.050 18.101 1.00 95.25 113 ARG A N 1
ATOM 913 C CA . ARG A 1 113 ? -17.029 -1.155 19.150 1.00 95.25 113 ARG A CA 1
ATOM 914 C C . ARG A 1 113 ? -16.432 -0.957 20.540 1.00 95.25 113 ARG A C 1
ATOM 916 O O . ARG A 1 113 ? -17.005 -0.223 21.333 1.00 95.25 113 ARG A O 1
ATOM 923 N N . ARG A 1 114 ? -15.292 -1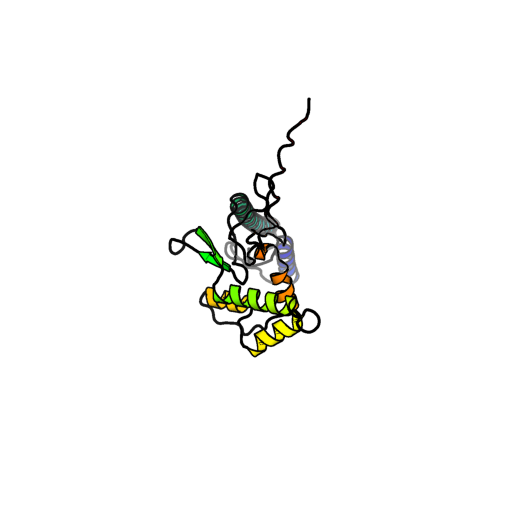.585 20.836 1.00 96.12 114 ARG A N 1
ATOM 924 C CA . ARG A 1 114 ? -14.638 -1.496 22.151 1.00 96.12 114 ARG A CA 1
ATOM 925 C C . ARG A 1 114 ? -14.095 -0.097 22.431 1.00 96.12 114 ARG A C 1
ATOM 927 O O . ARG A 1 114 ? -14.306 0.410 23.524 1.00 96.12 114 ARG A O 1
ATOM 934 N N . ILE A 1 115 ? -13.459 0.535 21.441 1.00 96.19 115 ILE A N 1
ATOM 935 C CA . ILE A 1 115 ? -12.973 1.920 21.561 1.00 96.19 115 ILE A CA 1
ATOM 936 C C . ILE A 1 115 ? -14.144 2.881 21.790 1.00 96.19 115 ILE A C 1
ATOM 938 O O . ILE A 1 115 ? -14.054 3.768 22.627 1.00 96.19 115 ILE A O 1
ATOM 942 N N . LEU A 1 116 ? -15.252 2.713 21.063 1.00 94.50 116 LEU A N 1
ATOM 943 C CA . LEU A 1 116 ? -16.428 3.572 21.222 1.00 94.50 116 LEU A CA 1
ATOM 944 C C . LEU A 1 116 ? -17.167 3.337 22.547 1.00 94.50 116 LEU A C 1
ATOM 946 O O . LEU A 1 116 ? -17.800 4.261 23.047 1.00 94.50 116 LEU A O 1
ATOM 950 N N . ALA A 1 117 ? -17.106 2.124 23.100 1.00 95.81 117 ALA A N 1
ATOM 951 C CA . ALA A 1 117 ? -17.743 1.790 24.371 1.00 95.81 117 ALA A CA 1
ATOM 952 C C . ALA A 1 117 ? -16.999 2.367 25.587 1.00 95.81 117 ALA A C 1
ATOM 954 O O . ALA A 1 117 ? -17.641 2.704 26.576 1.00 95.81 117 ALA A O 1
ATOM 955 N N . ASP A 1 118 ? -15.670 2.475 25.519 1.00 95.69 118 ASP A N 1
ATOM 956 C CA . ASP A 1 118 ? -14.835 3.004 26.602 1.00 95.69 118 ASP A CA 1
ATOM 957 C C . ASP A 1 118 ? -13.593 3.715 26.030 1.00 95.69 118 ASP A C 1
ATOM 959 O O . ASP A 1 118 ? -12.488 3.166 26.043 1.00 95.69 118 ASP A O 1
ATOM 963 N N . PRO A 1 119 ? -13.751 4.930 25.479 1.00 91.75 119 PRO A N 1
ATOM 964 C CA . PRO A 1 119 ? -12.663 5.634 24.802 1.00 91.75 119 PRO A CA 1
ATOM 965 C C . PRO A 1 119 ? -11.547 6.105 25.747 1.00 91.75 119 PRO A C 1
ATOM 967 O O . PRO A 1 119 ? -10.456 6.426 25.273 1.00 91.75 119 PRO A O 1
ATOM 970 N N . GLU A 1 120 ? -11.797 6.159 27.060 1.00 92.44 120 GLU A N 1
ATOM 971 C CA . GLU A 1 120 ? -10.803 6.578 28.055 1.00 92.44 120 GLU A CA 1
ATOM 972 C C . GLU A 1 120 ? -9.792 5.463 28.351 1.00 92.44 120 GLU A C 1
ATOM 974 O O . GLU A 1 120 ? -8.597 5.735 28.486 1.00 92.44 120 GLU A O 1
ATOM 979 N N . ASN A 1 121 ? -10.242 4.202 28.384 1.00 94.12 121 ASN A N 1
ATOM 980 C CA . ASN A 1 121 ? -9.383 3.057 28.708 1.00 94.12 121 ASN A CA 1
ATOM 981 C C . ASN A 1 121 ? -9.042 2.185 27.487 1.00 94.12 121 ASN A C 1
ATOM 983 O O . ASN A 1 121 ? -7.994 1.524 27.447 1.00 94.12 121 ASN A O 1
ATOM 987 N N . VAL A 1 122 ? -9.895 2.179 26.460 1.00 96.44 122 VAL A N 1
ATOM 988 C CA . VAL A 1 122 ? -9.702 1.402 25.233 1.00 96.44 122 VAL A CA 1
ATOM 989 C C . VAL A 1 122 ? -9.228 2.317 24.110 1.00 96.44 122 VAL A C 1
ATOM 991 O O . VAL A 1 122 ? -9.983 3.047 23.476 1.00 96.44 122 VAL A O 1
ATOM 994 N N . THR A 1 123 ? -7.934 2.230 23.817 1.00 96.75 123 THR A N 1
ATOM 995 C CA . THR A 1 123 ? -7.263 3.025 22.791 1.00 96.75 123 THR A CA 1
ATOM 996 C C . THR A 1 123 ? -6.794 2.137 21.644 1.00 96.75 123 THR A C 1
ATOM 998 O O . THR A 1 123 ? -6.659 0.920 21.768 1.00 96.75 123 THR A O 1
ATOM 1001 N N . THR A 1 124 ? -6.445 2.751 20.512 1.00 96.38 124 THR A N 1
ATOM 1002 C CA . THR A 1 124 ? -5.807 2.029 19.394 1.00 96.38 124 THR A CA 1
ATOM 1003 C C . THR A 1 124 ? -4.508 1.326 19.807 1.00 96.38 124 THR A C 1
ATOM 1005 O O . THR A 1 124 ? -4.185 0.269 19.269 1.00 96.38 124 THR A O 1
ATOM 1008 N N . SER A 1 125 ? -3.782 1.863 20.793 1.00 96.62 125 SER A N 1
ATOM 1009 C CA . SER A 1 125 ? -2.579 1.234 21.342 1.00 96.62 125 SER A CA 1
ATOM 1010 C C . SER A 1 125 ? -2.896 -0.002 22.178 1.00 96.62 125 SER A C 1
ATOM 1012 O O . SER A 1 125 ? -2.255 -1.040 21.990 1.00 96.62 125 SER A O 1
ATOM 1014 N N . SER A 1 126 ? -3.886 0.075 23.075 1.00 97.25 126 SER A N 1
ATOM 1015 C CA . SER A 1 126 ? -4.266 -1.076 23.900 1.00 97.25 126 SER A CA 1
ATOM 1016 C C . SER A 1 126 ? -4.915 -2.185 23.067 1.00 97.25 126 SER A C 1
ATOM 1018 O O . SER A 1 126 ? -4.600 -3.359 23.280 1.00 97.25 126 SER A O 1
ATOM 1020 N N . GLU A 1 127 ? -5.710 -1.838 22.051 1.00 97.94 127 GLU A N 1
ATOM 1021 C CA . GLU A 1 127 ? -6.277 -2.810 21.111 1.00 97.94 127 GLU A CA 1
ATOM 1022 C C . GLU A 1 127 ? -5.209 -3.452 20.219 1.00 97.94 127 GLU A C 1
ATOM 1024 O O . GLU A 1 127 ? -5.194 -4.673 20.094 1.00 97.94 127 GLU A O 1
ATOM 1029 N N . ALA A 1 128 ? -4.246 -2.697 19.678 1.00 97.56 128 ALA A N 1
ATOM 1030 C CA . ALA A 1 128 ? -3.135 -3.293 18.929 1.00 97.56 128 ALA A CA 1
ATOM 1031 C C . ALA A 1 128 ? -2.340 -4.296 19.788 1.00 97.56 128 ALA A C 1
ATOM 1033 O O . ALA A 1 128 ? -2.030 -5.399 19.337 1.00 97.56 128 ALA A O 1
ATOM 1034 N N . ALA A 1 129 ? -2.063 -3.959 21.053 1.00 97.38 129 ALA A N 1
ATOM 1035 C CA . ALA A 1 129 ? -1.411 -4.876 21.986 1.00 97.38 129 ALA A CA 1
ATOM 1036 C C . ALA A 1 129 ? -2.264 -6.123 22.279 1.00 97.38 129 ALA A C 1
ATOM 1038 O O . ALA A 1 129 ? -1.726 -7.228 22.366 1.00 97.38 129 ALA A O 1
ATOM 1039 N N . ARG A 1 130 ? -3.588 -5.972 22.409 1.00 97.62 130 ARG A N 1
ATOM 1040 C CA . ARG A 1 130 ? -4.519 -7.095 22.579 1.00 97.62 130 ARG A CA 1
ATOM 1041 C C . ARG A 1 130 ? -4.502 -8.029 21.371 1.00 97.62 130 ARG A C 1
ATOM 1043 O O . ARG A 1 130 ? -4.376 -9.233 21.570 1.00 97.62 130 ARG A O 1
ATOM 1050 N N . LEU A 1 131 ? -4.598 -7.486 20.157 1.00 97.44 131 LEU A N 1
ATOM 1051 C CA . LEU A 1 131 ? -4.555 -8.262 18.913 1.00 97.44 131 LEU A CA 1
ATOM 1052 C C . LEU A 1 131 ? -3.241 -9.041 18.793 1.00 97.44 131 LEU A C 1
ATOM 1054 O O . LEU A 1 131 ? -3.258 -10.231 18.498 1.00 97.44 131 LEU A O 1
ATOM 1058 N N . ASN A 1 132 ? -2.114 -8.408 19.133 1.00 97.31 132 ASN A N 1
ATOM 1059 C CA . ASN A 1 132 ? -0.810 -9.072 19.154 1.00 97.31 132 ASN A CA 1
ATOM 1060 C C . ASN A 1 132 ? -0.749 -10.228 20.159 1.00 97.31 132 ASN A C 1
ATOM 1062 O O . ASN A 1 132 ? -0.267 -11.303 19.818 1.00 97.31 132 ASN A O 1
ATOM 1066 N N . ARG A 1 133 ? -1.261 -10.040 21.384 1.00 97.06 133 ARG A N 1
ATOM 1067 C CA . ARG A 1 133 ? -1.329 -11.121 22.386 1.00 97.06 133 ARG A CA 1
ATOM 1068 C C . ARG A 1 133 ? -2.246 -12.265 21.956 1.00 97.06 133 ARG A C 1
ATOM 1070 O O . ARG A 1 133 ? -1.975 -13.408 22.299 1.00 97.06 133 ARG A O 1
ATOM 1077 N N . ALA A 1 134 ? -3.310 -11.955 21.220 1.00 95.62 134 ALA A N 1
ATOM 1078 C CA . ALA A 1 134 ? -4.229 -12.946 20.670 1.00 95.62 134 ALA A CA 1
ATOM 1079 C C . ALA A 1 134 ? -3.666 -13.682 19.439 1.00 95.62 134 ALA A C 1
ATOM 1081 O O . ALA A 1 134 ? -4.297 -14.619 18.962 1.00 95.62 134 ALA A O 1
ATOM 1082 N N . GLY A 1 135 ? -2.504 -13.269 18.916 1.00 94.81 135 GLY A N 1
ATOM 1083 C CA . GLY A 1 135 ? -1.932 -13.836 17.695 1.00 94.81 135 GLY A CA 1
ATOM 1084 C C . GLY A 1 135 ? -2.704 -13.465 16.425 1.00 94.81 135 GLY A C 1
ATOM 1085 O O . GLY A 1 135 ? -2.572 -14.152 15.414 1.00 94.81 135 GLY A O 1
ATOM 1086 N N . GLU A 1 136 ? -3.507 -12.398 16.459 1.00 96.19 136 GLU A N 1
ATOM 1087 C CA . GLU A 1 136 ? -4.263 -11.943 15.293 1.00 96.19 136 GLU A CA 1
ATOM 1088 C C . GLU A 1 136 ? -3.310 -11.443 14.199 1.00 96.19 136 GLU A C 1
ATOM 1090 O O . GLU A 1 136 ? -2.411 -10.633 14.453 1.00 96.19 136 GLU A O 1
ATOM 1095 N N . ALA A 1 137 ? -3.529 -11.886 12.960 1.00 94.38 137 ALA A N 1
ATOM 1096 C CA . ALA A 1 137 ? -2.670 -11.528 11.841 1.00 94.38 137 ALA A CA 1
ATOM 1097 C C . ALA A 1 137 ? -2.725 -10.016 11.565 1.00 94.38 137 ALA A C 1
ATOM 1099 O O . ALA A 1 137 ? -3.794 -9.432 11.388 1.00 94.38 137 ALA A O 1
ATOM 1100 N N . SER A 1 138 ? -1.563 -9.364 11.490 1.00 94.81 138 SER A N 1
ATOM 1101 C CA . SER A 1 138 ? -1.497 -7.950 11.105 1.00 94.81 138 SER A CA 1
ATOM 1102 C C . SER A 1 138 ? -1.920 -7.742 9.647 1.00 94.81 138 SER A C 1
ATOM 1104 O O . SER A 1 138 ? -1.899 -8.687 8.856 1.00 94.81 138 SER A O 1
ATOM 1106 N N . PRO A 1 139 ? -2.225 -6.505 9.214 1.00 92.69 139 PRO A N 1
ATOM 1107 C CA . PRO A 1 139 ? -2.656 -6.244 7.844 1.00 92.69 139 PRO A CA 1
ATOM 1108 C C . PRO A 1 139 ? -1.721 -6.783 6.760 1.00 92.69 139 PRO A C 1
ATOM 1110 O O . PRO A 1 139 ? -2.178 -7.274 5.729 1.00 92.69 139 PRO A O 1
ATOM 1113 N N . ALA A 1 140 ? -0.409 -6.704 6.988 1.00 91.25 140 ALA A N 1
ATOM 1114 C CA . ALA A 1 140 ? 0.585 -7.213 6.051 1.00 91.25 140 ALA A CA 1
ATOM 1115 C C . ALA A 1 140 ? 0.616 -8.748 6.016 1.00 91.25 140 ALA A C 1
ATOM 1117 O O . ALA A 1 140 ? 0.742 -9.324 4.933 1.00 91.25 140 ALA A O 1
ATOM 1118 N N . ASP A 1 141 ? 0.483 -9.391 7.175 1.00 93.06 141 ASP A N 1
ATOM 1119 C CA . ASP A 1 141 ? 0.523 -10.847 7.302 1.00 93.06 141 ASP A CA 1
ATOM 1120 C C . ASP A 1 141 ? -0.769 -11.491 6.814 1.00 93.06 141 ASP A C 1
ATOM 1122 O O . ASP A 1 141 ? -0.720 -12.424 6.021 1.00 93.06 141 ASP A O 1
ATOM 1126 N N . HIS A 1 142 ? -1.920 -10.930 7.174 1.00 93.00 142 HIS A N 1
ATOM 1127 C CA . HIS A 1 142 ? -3.215 -11.348 6.652 1.00 93.00 142 HIS A CA 1
ATOM 1128 C C . HIS A 1 142 ? -3.247 -11.299 5.121 1.00 93.00 142 HIS A C 1
ATOM 1130 O O . HIS A 1 142 ? -3.698 -12.231 4.456 1.00 93.00 142 HIS A O 1
ATOM 1136 N N . LEU A 1 143 ? -2.684 -10.239 4.540 1.00 91.19 143 LEU A N 1
ATOM 1137 C CA . LEU A 1 143 ? -2.543 -10.123 3.098 1.00 91.19 143 LEU A CA 1
ATOM 1138 C C . LEU A 1 143 ? -1.608 -11.194 2.525 1.00 91.19 143 LEU A C 1
ATOM 1140 O O . LEU A 1 143 ? -1.908 -11.757 1.480 1.00 91.19 143 LEU A O 1
ATOM 1144 N N . ALA A 1 144 ? -0.486 -11.495 3.180 1.00 91.38 144 ALA A N 1
ATOM 1145 C CA . ALA A 1 144 ? 0.391 -12.587 2.761 1.00 91.38 144 ALA A CA 1
ATOM 1146 C C . ALA A 1 144 ? -0.358 -13.932 2.759 1.00 91.38 144 ALA A C 1
ATOM 1148 O O . ALA A 1 144 ? -0.331 -14.628 1.743 1.00 91.38 144 ALA A O 1
ATOM 1149 N N . MET A 1 145 ? -1.102 -14.224 3.829 1.00 91.06 145 MET A N 1
ATOM 1150 C CA . MET A 1 145 ? -1.899 -15.444 3.989 1.00 91.06 145 MET A CA 1
ATOM 1151 C C . MET A 1 145 ? -2.984 -15.568 2.913 1.00 91.06 145 MET A C 1
ATOM 1153 O O . MET A 1 145 ? -3.087 -16.616 2.279 1.00 91.06 145 MET A O 1
ATOM 1157 N N . MET A 1 146 ? -3.723 -14.490 2.614 1.00 88.88 146 MET A N 1
ATOM 1158 C CA . MET A 1 146 ? -4.714 -14.475 1.523 1.00 88.88 146 MET A CA 1
ATOM 1159 C C . MET A 1 146 ? -4.110 -14.809 0.150 1.00 88.88 146 MET A C 1
ATOM 1161 O O . MET A 1 146 ? -4.783 -15.379 -0.704 1.00 88.88 146 MET A O 1
ATOM 1165 N N . TYR A 1 147 ? -2.841 -14.461 -0.077 1.00 86.69 147 TYR A N 1
ATOM 1166 C CA . TYR A 1 147 ? -2.115 -14.769 -1.314 1.00 86.69 147 TYR A CA 1
ATOM 1167 C C . TYR A 1 147 ? -1.266 -16.051 -1.214 1.00 86.69 147 TYR A C 1
ATOM 1169 O O . TYR A 1 147 ? -0.348 -16.232 -2.016 1.00 86.69 147 TYR A O 1
ATOM 1177 N N . GLY A 1 148 ? -1.552 -16.928 -0.244 1.00 88.50 148 GLY A N 1
ATOM 1178 C CA . GLY A 1 148 ? -0.904 -18.236 -0.093 1.00 88.50 148 GLY A CA 1
ATOM 1179 C C . GLY A 1 148 ? 0.556 -18.173 0.360 1.00 88.50 148 GLY A C 1
ATOM 1180 O O . GLY A 1 148 ? 1.316 -19.108 0.123 1.00 88.50 148 GLY A O 1
ATOM 1181 N N . LYS A 1 149 ? 0.978 -17.063 0.970 1.00 91.38 149 LYS A N 1
ATOM 1182 C CA . LYS A 1 149 ? 2.324 -16.888 1.527 1.00 91.38 149 LYS A CA 1
ATOM 1183 C C . LYS A 1 149 ? 2.291 -17.040 3.042 1.00 91.38 149 LYS A C 1
ATOM 1185 O O . LYS A 1 149 ? 1.308 -16.681 3.686 1.00 91.38 149 LYS A O 1
ATOM 1190 N N . SER A 1 150 ? 3.399 -17.502 3.612 1.00 89.31 150 SER A N 1
ATOM 1191 C CA . SER A 1 150 ? 3.576 -17.549 5.063 1.00 89.31 150 SER A CA 1
ATOM 1192 C C . SER A 1 150 ? 3.524 -16.145 5.674 1.00 89.31 150 SER A C 1
ATOM 1194 O O . SER A 1 150 ? 4.030 -15.183 5.086 1.00 89.31 150 SER A O 1
ATOM 1196 N N . ALA A 1 151 ? 2.927 -16.036 6.863 1.00 90.44 151 ALA A N 1
ATOM 1197 C CA . ALA A 1 151 ? 2.941 -14.810 7.655 1.00 90.44 151 ALA A CA 1
ATOM 1198 C C . ALA A 1 151 ? 4.381 -14.446 8.055 1.00 90.44 151 ALA A C 1
ATOM 1200 O O . ALA A 1 151 ? 5.190 -15.321 8.362 1.00 90.44 151 ALA A O 1
ATOM 1201 N N . GLY A 1 152 ? 4.704 -13.152 8.047 1.00 87.62 152 GLY 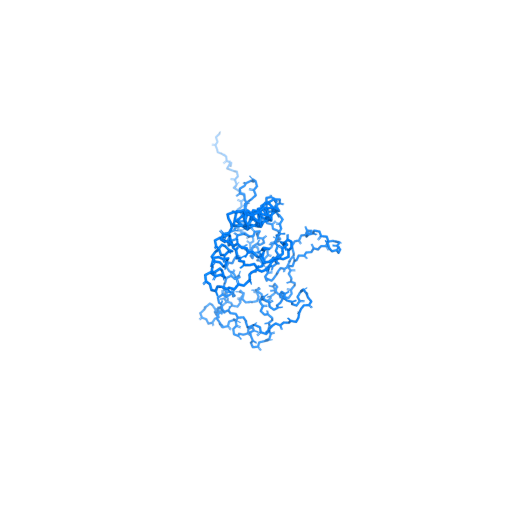A N 1
ATOM 1202 C CA . GLY A 1 152 ? 6.022 -12.649 8.428 1.00 87.62 152 GLY A CA 1
ATOM 1203 C C . GLY A 1 152 ? 6.194 -12.424 9.931 1.00 87.62 152 GLY A C 1
ATOM 1204 O O . GLY A 1 152 ? 7.276 -12.010 10.339 1.00 87.62 152 GLY A O 1
ATOM 1205 N N . GLY A 1 153 ? 5.149 -12.639 10.738 1.00 91.12 153 GLY A N 1
ATOM 1206 C CA . GLY A 1 153 ? 5.167 -12.410 12.185 1.00 91.12 153 GLY A CA 1
ATOM 1207 C C . GLY A 1 153 ? 5.209 -10.926 12.555 1.00 91.12 153 GLY A C 1
ATOM 1208 O O . GLY A 1 153 ? 5.757 -10.550 13.589 1.00 91.12 153 GLY A O 1
ATOM 1209 N N . ARG A 1 154 ? 4.687 -10.055 11.689 1.00 92.62 154 ARG A N 1
ATOM 1210 C CA . ARG A 1 154 ? 4.681 -8.609 11.909 1.00 92.62 154 ARG A CA 1
ATOM 1211 C C . ARG A 1 154 ? 3.561 -8.257 12.886 1.00 92.62 154 ARG A C 1
ATOM 1213 O O . ARG A 1 154 ? 2.411 -8.585 12.593 1.00 92.62 154 ARG A O 1
ATOM 1220 N N . PRO A 1 155 ? 3.845 -7.547 13.989 1.00 95.25 155 PRO A N 1
ATOM 1221 C CA . PRO A 1 155 ? 2.812 -7.163 14.939 1.00 95.25 155 PRO A CA 1
ATOM 1222 C C . PRO A 1 155 ? 1.913 -6.049 14.386 1.00 95.25 155 PRO A C 1
ATOM 1224 O O . PRO A 1 155 ? 2.307 -5.247 13.535 1.00 95.25 155 PRO A O 1
ATOM 1227 N N . TRP A 1 156 ? 0.705 -5.955 14.929 1.00 96.81 156 TRP A N 1
ATOM 1228 C CA . TRP A 1 156 ? -0.160 -4.790 14.835 1.00 96.81 156 TRP A CA 1
ATOM 1229 C C . TRP A 1 156 ? 0.522 -3.559 15.429 1.00 96.81 156 TRP A C 1
ATOM 1231 O O . TRP A 1 156 ? 0.849 -3.525 16.618 1.00 96.81 156 TRP A O 1
ATOM 1241 N N . ALA A 1 157 ? 0.688 -2.528 14.600 1.00 96.31 157 ALA A N 1
ATOM 1242 C CA . ALA A 1 157 ? 1.131 -1.211 15.033 1.00 96.31 157 ALA A CA 1
ATOM 1243 C C . ALA A 1 157 ? -0.086 -0.317 15.353 1.00 96.31 157 ALA A C 1
ATOM 1245 O O . ALA A 1 157 ? -1.002 -0.237 14.524 1.00 96.31 157 ALA A O 1
ATOM 1246 N N . PRO A 1 158 ? -0.088 0.423 16.481 1.00 95.69 158 PRO A N 1
ATOM 1247 C CA . PRO A 1 158 ? -1.197 1.308 16.857 1.00 95.69 158 PRO A CA 1
ATOM 1248 C C . PRO A 1 158 ? -1.558 2.326 15.771 1.00 95.69 158 PRO A C 1
ATOM 1250 O O . PRO A 1 158 ? -2.729 2.518 15.445 1.00 95.69 158 PRO A O 1
ATOM 1253 N N . GLN A 1 159 ? -0.544 2.927 15.139 1.00 95.12 159 GLN A N 1
ATOM 1254 C CA . GLN A 1 159 ? -0.751 3.897 14.063 1.00 95.12 159 GLN A CA 1
ATOM 1255 C C . GLN A 1 159 ? -1.413 3.264 12.833 1.00 95.12 159 GLN A C 1
ATOM 1257 O O . GLN A 1 159 ? -2.268 3.887 12.206 1.00 95.12 159 GLN A O 1
ATOM 1262 N N . SER A 1 160 ? -1.047 2.026 12.486 1.00 93.44 160 SER A N 1
ATOM 1263 C CA . SER A 1 160 ? -1.678 1.303 11.379 1.00 93.44 160 SER A CA 1
ATOM 1264 C C . SER A 1 160 ? -3.147 1.026 11.672 1.00 93.44 160 SER A C 1
ATOM 1266 O O . SER A 1 160 ? -3.982 1.255 10.801 1.00 93.44 160 SER A O 1
ATOM 1268 N N . LEU A 1 161 ? -3.467 0.604 12.898 1.00 95.12 161 LEU A N 1
ATOM 1269 C CA . LEU A 1 161 ? -4.846 0.378 13.322 1.00 95.12 161 LEU A CA 1
ATOM 1270 C C . LEU A 1 161 ? -5.665 1.674 13.264 1.00 95.12 161 LEU A C 1
ATOM 1272 O O . LEU A 1 161 ? -6.721 1.699 12.638 1.00 95.12 161 LEU A O 1
ATOM 1276 N N . ARG A 1 162 ? -5.137 2.774 13.820 1.00 94.94 162 ARG A N 1
ATOM 1277 C CA . ARG A 1 162 ? -5.768 4.100 13.742 1.00 94.94 162 ARG A CA 1
ATOM 1278 C C . ARG A 1 162 ? -6.044 4.511 12.298 1.00 94.94 162 ARG A C 1
ATOM 1280 O O . ARG A 1 162 ? -7.163 4.904 11.990 1.00 94.94 162 ARG A O 1
ATOM 1287 N N . ASN A 1 163 ? -5.045 4.399 11.421 1.00 93.12 163 ASN A N 1
ATOM 1288 C CA . ASN A 1 163 ? -5.168 4.781 10.015 1.00 93.12 163 ASN A CA 1
ATOM 1289 C C . ASN A 1 163 ? -6.233 3.966 9.278 1.00 93.12 163 ASN A C 1
ATOM 1291 O O . ASN A 1 163 ? -6.902 4.515 8.411 1.00 93.12 163 ASN A O 1
ATOM 1295 N N . ILE A 1 164 ? -6.387 2.678 9.604 1.00 92.56 164 ILE A N 1
ATOM 1296 C CA . ILE A 1 164 ? -7.439 1.837 9.027 1.00 92.56 164 ILE A CA 1
ATOM 1297 C C . ILE A 1 164 ? -8.807 2.321 9.508 1.00 92.56 164 ILE A C 1
ATOM 1299 O O . ILE A 1 164 ? -9.661 2.594 8.674 1.00 92.56 164 ILE A O 1
ATOM 1303 N N . LEU A 1 165 ? -8.995 2.487 10.821 1.00 92.62 165 LEU A N 1
ATOM 1304 C CA . LEU A 1 165 ? -10.291 2.840 11.409 1.00 92.62 165 LEU A CA 1
ATOM 1305 C C . LEU A 1 165 ? -10.847 4.176 10.897 1.00 92.62 165 LEU A C 1
ATOM 1307 O O . LEU A 1 165 ? -12.051 4.291 10.699 1.00 92.62 165 LEU A O 1
ATOM 1311 N N . ILE A 1 166 ? -9.983 5.169 10.663 1.00 91.81 166 ILE A N 1
ATOM 1312 C CA . ILE A 1 166 ? -10.398 6.501 10.187 1.00 91.81 166 ILE A CA 1
ATOM 1313 C C . ILE A 1 166 ? -10.377 6.636 8.659 1.00 91.81 166 ILE A C 1
ATOM 1315 O O . ILE A 1 166 ? -10.672 7.705 8.132 1.00 91.81 166 ILE A O 1
ATOM 1319 N N . SER A 1 167 ? -9.970 5.595 7.929 1.00 90.25 167 SER A N 1
ATOM 1320 C CA . SER A 1 167 ? -9.879 5.672 6.474 1.00 90.25 167 SER A CA 1
ATOM 1321 C C . SER A 1 167 ? -11.262 5.633 5.844 1.00 90.25 167 SER A C 1
ATOM 1323 O O . SER A 1 167 ? -12.046 4.728 6.115 1.00 90.25 167 SER A O 1
ATOM 1325 N N . GLU A 1 168 ? -11.510 6.510 4.878 1.00 87.81 168 GLU A N 1
ATOM 1326 C CA . GLU A 1 168 ? -12.705 6.468 4.027 1.00 87.81 168 GLU A CA 1
ATOM 1327 C C . GLU A 1 168 ? -12.819 5.170 3.199 1.00 87.81 168 GLU A C 1
ATOM 1329 O O . GLU A 1 168 ? -13.909 4.822 2.750 1.00 87.81 168 GLU A O 1
ATOM 1334 N N . ALA A 1 169 ? -11.742 4.377 3.076 1.00 86.56 169 ALA A N 1
ATOM 1335 C CA . ALA A 1 169 ? -11.814 3.016 2.532 1.00 86.56 169 ALA A CA 1
ATOM 1336 C C . ALA A 1 169 ? -12.778 2.122 3.328 1.00 86.56 169 ALA A C 1
ATOM 1338 O O . ALA A 1 169 ? -13.425 1.245 2.760 1.00 86.56 169 ALA A O 1
ATOM 1339 N N . THR A 1 170 ? -12.906 2.351 4.640 1.00 88.31 170 THR A N 1
ATOM 1340 C CA . THR A 1 170 ? -13.838 1.604 5.498 1.00 88.31 170 THR A CA 1
ATOM 1341 C C . THR A 1 170 ? -15.300 1.903 5.182 1.00 88.31 170 THR A C 1
ATOM 1343 O O . THR A 1 170 ? -16.158 1.106 5.532 1.00 88.31 170 THR A O 1
ATOM 1346 N N . LEU A 1 171 ? -15.604 2.976 4.447 1.00 87.81 171 LEU A N 1
ATOM 1347 C CA . LEU A 1 171 ? -16.943 3.258 3.913 1.00 87.81 171 LEU A CA 1
ATOM 1348 C C . LEU A 1 171 ? -17.199 2.554 2.566 1.00 87.81 171 LEU A C 1
ATOM 1350 O O . LEU A 1 171 ? -18.271 2.693 1.980 1.00 87.81 171 LEU A O 1
ATOM 1354 N N . GLY A 1 172 ? -16.222 1.784 2.076 1.00 86.25 172 GLY A N 1
ATOM 1355 C CA . GLY A 1 172 ? -16.288 1.074 0.802 1.00 86.25 172 GLY A CA 1
ATOM 1356 C C . GLY A 1 172 ? -15.843 1.915 -0.394 1.00 86.25 172 GLY A C 1
ATOM 1357 O O . GLY A 1 172 ? -16.036 1.486 -1.529 1.00 86.25 172 GLY A O 1
ATOM 1358 N N . TYR A 1 173 ? -15.252 3.097 -0.188 1.00 87.38 173 TYR A N 1
ATOM 1359 C CA . TYR A 1 173 ? -14.794 3.948 -1.288 1.00 87.38 173 TYR A CA 1
ATOM 1360 C C . TYR A 1 173 ? -13.487 3.456 -1.923 1.00 87.38 173 TYR A C 1
ATOM 1362 O O . TYR A 1 173 ? -12.576 2.955 -1.257 1.00 87.38 173 TYR A O 1
ATOM 1370 N N . LEU A 1 174 ? -13.370 3.638 -3.241 1.00 83.75 174 LEU A N 1
ATOM 1371 C CA . LEU A 1 174 ? -12.124 3.463 -3.977 1.00 83.75 174 LEU A CA 1
ATOM 1372 C C . LEU A 1 174 ? -11.159 4.585 -3.585 1.00 83.75 174 LEU A C 1
ATOM 1374 O O . LEU A 1 174 ? -11.427 5.754 -3.838 1.00 83.75 174 LEU A O 1
ATOM 1378 N N . MET A 1 175 ? -10.002 4.230 -3.027 1.00 86.50 175 MET A N 1
ATOM 1379 C CA . MET A 1 175 ? -9.010 5.203 -2.562 1.00 86.50 175 MET A CA 1
ATOM 1380 C C . MET A 1 175 ? -7.787 5.284 -3.481 1.00 86.50 175 MET A C 1
ATOM 1382 O O . MET A 1 175 ? -7.289 4.277 -3.988 1.00 86.50 175 MET A O 1
ATOM 1386 N N . HIS A 1 176 ? -7.224 6.483 -3.619 1.00 80.25 176 HIS A N 1
ATOM 1387 C CA . HIS A 1 176 ? -5.904 6.731 -4.186 1.00 80.25 176 HIS A CA 1
ATOM 1388 C C . HIS A 1 176 ? -5.163 7.795 -3.368 1.00 80.25 176 HIS A C 1
ATOM 1390 O O . HIS A 1 176 ? -5.690 8.879 -3.158 1.00 80.25 176 HIS A O 1
ATOM 1396 N N . GLN A 1 177 ? -3.934 7.503 -2.920 1.00 79.12 177 GLN A N 1
ATOM 1397 C CA . GLN A 1 177 ? -3.124 8.437 -2.112 1.00 79.12 177 GLN A CA 1
ATOM 1398 C C . GLN A 1 177 ? -3.906 9.034 -0.923 1.00 79.12 177 GLN A C 1
ATOM 1400 O O . GLN A 1 177 ? -3.878 10.238 -0.691 1.00 79.12 177 GLN A O 1
ATOM 1405 N N . HIS A 1 178 ? -4.623 8.179 -0.185 1.00 77.75 178 HIS A N 1
ATOM 1406 C CA . HIS A 1 178 ? -5.460 8.558 0.963 1.00 77.75 178 HIS A CA 1
ATOM 1407 C C . HIS A 1 178 ? -6.653 9.472 0.648 1.00 77.75 178 HIS A C 1
ATOM 1409 O O . HIS A 1 178 ? -7.261 9.990 1.576 1.00 77.75 178 HIS A O 1
ATOM 1415 N N . LYS A 1 179 ? -7.025 9.632 -0.626 1.00 83.88 179 LYS A N 1
ATOM 1416 C CA . LYS A 1 179 ? -8.217 10.376 -1.045 1.00 83.88 179 LYS A CA 1
ATOM 1417 C C . LYS A 1 179 ? -9.179 9.481 -1.829 1.00 83.88 179 LYS A C 1
ATOM 1419 O O . LYS A 1 179 ? -8.696 8.602 -2.552 1.00 83.88 179 LYS A O 1
ATOM 1424 N N . PRO A 1 180 ? -10.500 9.685 -1.733 1.00 85.25 180 PRO A N 1
ATOM 1425 C CA . PRO A 1 180 ? -11.452 8.978 -2.567 1.00 85.25 180 PRO A CA 1
ATOM 1426 C C . PRO A 1 180 ? -11.232 9.337 -4.029 1.00 85.25 180 PRO A C 1
ATOM 1428 O O . PRO A 1 180 ? -10.942 10.480 -4.387 1.00 85.25 180 PRO A O 1
ATOM 1431 N N . VAL A 1 181 ? -11.353 8.336 -4.885 1.00 85.06 181 VAL A N 1
ATOM 1432 C CA . VAL A 1 181 ? -11.415 8.534 -6.324 1.00 85.06 181 VAL A CA 1
ATOM 1433 C C . VAL A 1 181 ? -12.810 9.038 -6.652 1.00 85.06 181 VAL A C 1
ATOM 1435 O O . VAL A 1 181 ? -13.791 8.385 -6.307 1.00 85.06 181 VAL A O 1
ATOM 1438 N N . LEU A 1 182 ? -12.880 10.187 -7.317 1.00 85.62 182 LEU A N 1
ATOM 1439 C CA . LEU A 1 182 ? -14.135 10.757 -7.791 1.00 85.62 182 LEU A CA 1
ATOM 1440 C C . LEU A 1 182 ? -14.493 10.168 -9.161 1.00 85.62 182 LEU A C 1
ATOM 1442 O O . LEU A 1 182 ? -13.606 9.960 -9.996 1.00 85.62 182 LEU A O 1
ATOM 1446 N N . GLY A 1 183 ? -15.776 9.872 -9.357 1.00 82.75 183 GLY A N 1
ATOM 1447 C CA . GLY A 1 183 ? -16.360 9.483 -10.635 1.00 82.75 183 GLY A CA 1
ATOM 1448 C C . GLY A 1 183 ? -16.579 10.681 -11.558 1.00 82.75 183 GLY A C 1
ATOM 1449 O O . GLY A 1 183 ? -16.239 11.818 -11.227 1.00 82.75 183 GLY A O 1
ATOM 1450 N N . GLU A 1 184 ? -17.158 10.427 -12.732 1.00 81.75 184 GLU A N 1
ATOM 1451 C CA . GLU A 1 184 ? -17.498 11.478 -13.708 1.00 81.75 184 GLU A CA 1
ATOM 1452 C C . GLU A 1 184 ? -18.545 12.468 -13.172 1.00 81.75 184 GLU A C 1
ATOM 1454 O O . GLU A 1 184 ? -18.561 13.630 -13.565 1.00 81.75 184 GLU A O 1
ATOM 1459 N N . ASP A 1 185 ? -19.379 12.023 -12.235 1.00 82.81 185 ASP A N 1
ATOM 1460 C CA . ASP A 1 185 ? -20.401 12.807 -11.539 1.00 82.81 185 ASP A CA 1
ATOM 1461 C C . ASP A 1 185 ? -19.845 13.656 -10.380 1.00 82.81 185 ASP A C 1
ATOM 1463 O O . ASP A 1 185 ? -20.595 14.365 -9.711 1.00 82.81 185 ASP A O 1
ATOM 1467 N N . GLY A 1 186 ? -18.535 13.582 -10.122 1.00 83.62 186 GLY A N 1
ATOM 1468 C CA . GLY A 1 186 ? -17.876 14.275 -9.018 1.00 83.62 186 GLY A CA 1
ATOM 1469 C C . GLY A 1 186 ? -18.052 13.603 -7.653 1.00 83.62 186 GLY A C 1
ATOM 1470 O O . GLY A 1 186 ? -17.491 14.096 -6.673 1.00 83.62 186 GLY A O 1
ATOM 1471 N N . ASN A 1 187 ? -18.762 12.472 -7.569 1.00 86.50 187 ASN A N 1
ATOM 1472 C CA . ASN A 1 187 ? -18.975 11.751 -6.315 1.00 86.50 187 ASN A CA 1
ATOM 1473 C C . ASN A 1 187 ? -17.908 10.664 -6.092 1.00 86.50 187 ASN A C 1
ATOM 1475 O O . ASN A 1 187 ? -17.355 10.124 -7.053 1.00 86.50 187 ASN A O 1
ATOM 1479 N N . PRO A 1 188 ? -17.602 10.292 -4.834 1.00 86.88 188 PRO A N 1
ATOM 1480 C CA . PRO A 1 188 ? -16.716 9.169 -4.539 1.00 86.88 188 PRO A CA 1
ATOM 1481 C C . PRO A 1 188 ? -17.207 7.845 -5.141 1.00 86.88 188 PRO A C 1
ATOM 1483 O O . PRO A 1 188 ? -18.342 7.424 -4.919 1.00 86.88 188 PRO A O 1
ATOM 1486 N N . VAL A 1 189 ? -16.322 7.134 -5.841 1.00 85.44 189 VAL A N 1
ATOM 1487 C CA . VAL A 1 189 ? -16.618 5.800 -6.377 1.00 85.44 189 VAL A CA 1
ATOM 1488 C C . VAL A 1 189 ? -16.679 4.790 -5.231 1.00 85.44 189 VAL A C 1
ATOM 1490 O O . VAL A 1 189 ? -15.680 4.558 -4.547 1.00 85.44 189 VAL A O 1
ATOM 1493 N N . ARG A 1 190 ? -17.834 4.146 -5.038 1.00 86.50 190 ARG A N 1
ATOM 1494 C CA . ARG A 1 190 ? -18.044 3.106 -4.019 1.00 86.50 190 ARG A CA 1
ATOM 1495 C C . ARG A 1 190 ? -17.896 1.707 -4.623 1.00 86.50 190 ARG A C 1
ATOM 1497 O O . ARG A 1 190 ? -18.530 1.388 -5.621 1.00 86.50 190 ARG A O 1
ATOM 1504 N N . LEU A 1 191 ? -17.043 0.882 -4.018 1.00 84.94 191 LEU A N 1
ATOM 1505 C CA . LEU A 1 191 ? -16.728 -0.487 -4.444 1.00 84.94 191 LEU A CA 1
ATOM 1506 C C . LEU A 1 191 ? -17.498 -1.558 -3.671 1.00 84.94 191 LEU A C 1
ATOM 1508 O O . LEU A 1 191 ? -17.649 -2.668 -4.175 1.00 84.94 191 LEU A O 1
ATOM 1512 N N . SER A 1 192 ? -17.910 -1.255 -2.440 1.00 85.62 192 SER A N 1
ATOM 1513 C CA . SER A 1 192 ? -18.601 -2.193 -1.555 1.00 85.62 192 SER A CA 1
ATOM 1514 C C . SER A 1 192 ? -19.538 -1.467 -0.590 1.00 85.62 192 SER A C 1
ATOM 1516 O O . SER A 1 192 ? -19.503 -0.240 -0.457 1.00 85.62 192 SER A O 1
ATOM 1518 N N . GLU A 1 193 ? -20.359 -2.233 0.128 1.00 83.00 193 GLU A N 1
ATOM 1519 C CA . GLU A 1 193 ? -21.233 -1.719 1.188 1.00 83.00 193 GLU A CA 1
ATOM 1520 C C . GLU A 1 193 ? -20.475 -1.031 2.337 1.00 83.00 193 GLU A C 1
ATOM 1522 O O . GLU A 1 193 ? -21.062 -0.241 3.072 1.00 83.00 193 GLU A O 1
ATOM 1527 N N . GLY A 1 194 ? -19.160 -1.228 2.446 1.00 85.75 194 GLY A N 1
ATOM 1528 C CA . GLY A 1 194 ? -18.360 -0.676 3.531 1.00 85.75 194 GLY A CA 1
ATOM 1529 C C . GLY A 1 194 ? -18.467 -1.488 4.823 1.00 85.75 194 GLY A C 1
ATOM 1530 O O . GLY A 1 194 ? -19.324 -2.341 5.015 1.00 85.75 194 GLY A O 1
ATOM 1531 N N . LEU A 1 195 ? -17.524 -1.240 5.719 1.00 87.06 195 LEU A N 1
ATOM 1532 C CA . LEU A 1 195 ? -17.385 -1.923 6.997 1.00 87.06 195 LEU A CA 1
ATOM 1533 C C . LEU A 1 195 ? -18.466 -1.495 7.997 1.00 87.06 195 LEU A C 1
ATOM 1535 O O . LEU A 1 195 ? -18.942 -2.314 8.793 1.00 87.06 195 LEU A O 1
ATOM 1539 N N . TRP A 1 196 ? -18.834 -0.216 7.952 1.00 86.88 196 TRP A N 1
ATOM 1540 C CA . TRP A 1 196 ? -19.785 0.403 8.863 1.00 86.88 196 TRP A CA 1
ATOM 1541 C C . TRP A 1 196 ? -21.184 0.354 8.262 1.00 86.88 196 TRP A C 1
ATOM 1543 O O . TRP A 1 196 ? -21.420 0.906 7.189 1.00 86.88 196 TRP A O 1
ATOM 1553 N N . VAL A 1 197 ? -22.122 -0.274 8.970 1.00 67.62 197 VAL A N 1
ATOM 1554 C CA . VAL A 1 197 ? -23.545 -0.140 8.650 1.00 67.62 197 VAL A CA 1
ATOM 1555 C C . VAL A 1 197 ? -23.938 1.302 8.979 1.00 67.62 197 VAL A C 1
ATOM 1557 O O . VAL A 1 197 ? -23.777 1.708 10.134 1.00 67.62 197 VAL A O 1
ATOM 1560 N N . PRO A 1 198 ? -24.418 2.104 8.014 1.00 55.59 198 PRO A N 1
ATOM 1561 C CA . PRO A 1 198 ? -24.944 3.420 8.329 1.00 55.59 198 PRO A CA 1
ATOM 1562 C C . PRO A 1 198 ? -26.141 3.235 9.259 1.00 55.59 198 PRO A C 1
ATOM 1564 O O . PRO A 1 198 ? -27.073 2.503 8.926 1.00 55.59 198 PRO A O 1
ATOM 1567 N N . VAL A 1 199 ? -26.138 3.895 10.416 1.00 49.50 199 VAL A N 1
ATOM 1568 C CA . VAL A 1 199 ? -27.386 4.064 11.163 1.00 49.50 199 VAL A CA 1
ATOM 1569 C C . VAL A 1 199 ? -28.280 4.922 10.264 1.00 49.50 199 VAL A C 1
ATOM 1571 O O . VAL A 1 199 ? -27.841 6.014 9.887 1.00 49.50 199 VAL A O 1
ATOM 1574 N N . PRO A 1 200 ? -29.473 4.461 9.844 1.00 45.16 200 PRO A N 1
ATOM 1575 C CA . PRO A 1 200 ? -30.373 5.314 9.084 1.00 45.16 200 PRO A CA 1
ATOM 1576 C C . PRO A 1 200 ? -30.621 6.580 9.908 1.00 45.16 200 PRO A C 1
ATOM 1578 O O . PRO A 1 200 ? -31.015 6.504 11.073 1.00 45.16 200 PRO A O 1
ATOM 1581 N N . GLY A 1 201 ? -30.309 7.741 9.326 1.00 43.28 201 GLY A N 1
ATOM 1582 C CA . GLY A 1 201 ? -30.586 9.028 9.956 1.00 43.28 201 GLY A CA 1
ATOM 1583 C C . GLY A 1 201 ? -32.080 9.158 10.273 1.00 43.28 201 GLY A C 1
ATOM 1584 O O . GLY A 1 201 ? -32.888 8.427 9.694 1.00 43.28 201 GLY A O 1
ATOM 1585 N N . PRO A 1 202 ? -32.476 10.062 11.187 1.00 41.94 202 PRO A N 1
ATOM 1586 C CA . PRO A 1 202 ? -33.881 10.250 11.509 1.00 41.94 202 PRO A CA 1
ATOM 1587 C C . PRO A 1 202 ? -34.645 10.557 10.222 1.00 41.94 202 PRO A C 1
ATOM 1589 O O . PRO A 1 202 ? -34.391 11.571 9.573 1.00 41.94 202 PRO A O 1
ATOM 1592 N N . THR A 1 203 ? -35.553 9.655 9.844 1.00 43.22 203 THR A N 1
ATOM 1593 C CA . THR A 1 203 ? -36.482 9.841 8.735 1.00 43.22 203 THR A CA 1
ATOM 1594 C C . THR A 1 203 ? -37.177 11.174 8.963 1.00 43.22 203 THR A C 1
ATOM 1596 O O . THR A 1 203 ? -37.959 11.318 9.906 1.00 43.22 203 THR A O 1
ATOM 1599 N N . THR A 1 204 ? -36.858 12.176 8.147 1.00 43.81 204 THR A N 1
ATOM 1600 C CA . THR A 1 204 ? -37.597 13.430 8.137 1.00 43.81 204 THR A CA 1
ATOM 1601 C C . THR A 1 204 ? -39.049 13.068 7.860 1.00 43.81 204 THR A C 1
ATOM 1603 O O . THR A 1 204 ? -39.386 12.554 6.793 1.00 43.81 204 THR A O 1
ATOM 1606 N N . ARG A 1 205 ? -39.913 13.245 8.871 1.00 43.22 205 ARG A N 1
ATOM 1607 C CA . ARG A 1 205 ? -41.358 13.082 8.693 1.00 43.22 205 ARG A CA 1
ATOM 1608 C C . ARG A 1 205 ? -41.779 13.953 7.507 1.00 43.22 205 ARG A C 1
ATOM 1610 O O . ARG A 1 205 ? -41.290 15.083 7.408 1.00 43.22 205 ARG A O 1
ATOM 1617 N N . PRO A 1 206 ? -42.671 13.468 6.630 1.00 41.88 206 PRO A N 1
ATOM 1618 C CA . PRO A 1 206 ? -43.219 14.307 5.579 1.00 41.88 206 PRO A CA 1
ATOM 1619 C C . PRO A 1 206 ? -43.828 15.551 6.231 1.00 41.88 206 PRO A C 1
ATOM 1621 O O . PRO A 1 206 ? -44.600 15.440 7.187 1.00 41.88 206 PRO A O 1
ATOM 1624 N N . GLN A 1 207 ? -43.424 16.729 5.748 1.00 44.69 207 GLN A N 1
ATOM 1625 C CA . GLN A 1 207 ? -44.061 17.985 6.121 1.00 44.69 207 GLN A CA 1
ATOM 1626 C C . GLN A 1 207 ? -45.548 17.836 5.808 1.00 44.69 207 GLN A C 1
ATOM 1628 O O . GLN A 1 207 ? -45.930 17.595 4.662 1.00 44.69 207 GLN A O 1
ATOM 1633 N N . SER A 1 208 ? -46.378 17.914 6.845 1.00 47.88 208 SER A N 1
ATOM 1634 C CA . SER A 1 208 ? -47.823 18.011 6.704 1.00 47.88 208 SER A CA 1
ATOM 1635 C C . SER A 1 208 ? -48.123 19.197 5.795 1.00 47.88 208 SER A C 1
ATOM 1637 O O . SER A 1 208 ? -47.800 20.333 6.147 1.00 47.88 208 SER A O 1
ATOM 1639 N N . ALA A 1 209 ? -48.709 18.919 4.630 1.00 48.09 209 ALA A N 1
ATOM 1640 C CA . ALA A 1 209 ? -49.272 19.932 3.759 1.00 48.09 209 ALA A CA 1
ATOM 1641 C C . ALA A 1 209 ? -50.217 20.804 4.594 1.00 48.09 209 ALA A C 1
ATOM 1643 O O . ALA A 1 209 ? -51.173 20.302 5.190 1.00 48.09 209 ALA A O 1
ATOM 1644 N N . GLY A 1 210 ? -49.897 22.093 4.686 1.00 43.91 210 GLY A N 1
ATOM 1645 C CA . GLY A 1 210 ? -50.755 23.070 5.330 1.00 43.91 210 GLY A CA 1
ATOM 1646 C C . GLY A 1 210 ? -52.089 23.121 4.598 1.00 43.91 210 GLY A C 1
ATOM 1647 O O . GLY A 1 210 ? -52.154 23.546 3.447 1.00 43.91 210 GLY A O 1
ATOM 1648 N N . ALA A 1 211 ? -53.146 22.679 5.274 1.00 45.97 211 ALA A N 1
ATOM 1649 C CA . ALA A 1 211 ? -54.495 23.106 4.960 1.00 45.97 211 ALA A CA 1
ATOM 1650 C C . ALA A 1 211 ? -54.561 24.617 5.222 1.00 45.97 211 ALA A C 1
ATOM 1652 O O . ALA A 1 211 ? -54.294 25.073 6.336 1.00 45.97 211 ALA A O 1
ATOM 1653 N N . GLY A 1 212 ? -54.832 25.388 4.171 1.00 44.31 212 GLY A N 1
ATOM 1654 C CA . GLY A 1 212 ? -55.040 26.827 4.278 1.00 44.31 212 GLY A CA 1
ATOM 1655 C C . GLY A 1 212 ? -56.366 27.175 4.960 1.00 44.31 212 GLY A C 1
ATOM 1656 O O . GLY A 1 212 ? -57.241 26.317 5.098 1.00 44.31 212 GLY A O 1
ATOM 1657 N N . PRO A 1 213 ? -56.544 28.451 5.324 1.00 56.69 213 PRO A N 1
ATOM 1658 C CA . PRO A 1 213 ? -57.865 29.051 5.382 1.00 56.69 213 PRO A CA 1
ATOM 1659 C C . PRO A 1 213 ? -57.971 30.213 4.381 1.00 56.69 213 PRO A C 1
ATOM 1661 O O . PRO A 1 213 ? -57.099 31.083 4.348 1.00 56.69 213 PRO A O 1
ATOM 1664 N N . GLY A 1 214 ? -59.059 30.238 3.607 1.00 40.91 214 GLY A N 1
ATOM 1665 C CA . GLY A 1 214 ? -59.457 31.371 2.766 1.00 40.91 214 GLY A CA 1
ATOM 1666 C C . GLY A 1 214 ? -60.019 30.948 1.427 1.00 40.91 214 GLY A C 1
ATOM 1667 O O . GLY A 1 214 ? -59.257 31.051 0.444 1.00 40.91 214 GLY A O 1
#

pLDDT: mean 84.53, std 12.84, range [40.91, 97.94]

Foldseek 3Di:
DVVQAPALVSNLVSVVVCVVVVHFDDDPPDDGTQDCVDPVSVVVSSVVRHVSRVVVVVVVVVVVVVVVVCLQVLFDDDADFFQKDFDDPDVVDGRPFMDGDVPRLVLLVVLVVVCVVPVPPRALVVSQVVCLVVVNAERVQVRCVVVVHHGPSDGRDSVSSVCSNPQCVQCQFRDDPSHFRAHPVRHGRGRYNGSDDDPPDPDPDPDPDDDDDD

Radius of gyration: 27.81 Å; chains: 1; bounding box: 101×50×61 Å

Secondary structure (DSSP, 8-state):
-TTT-SSHHHHHHHHHHHHHTTPPP--TTSSSS--TTSHHHHHHHHHHHHHHHHHHHHHHHHHHHHHHHHHHTT---SPPPTTEEEE-SSTT----EEEE-HHHHHHHHHHHHHHHH-TTT--HHHHHHHHHHTTPPPHHHHHHHHTTPPP--PPPPHHHHHHHHT-GGGGTB-EETTEEPB-TTSSBPB-SS-SSPPPPP---PPP-------